Protein AF-A0AAV6A3T5-F1 (afdb_monomer)

Radius of gyration: 18.84 Å; Cα contacts (8 Å, |Δi|>4): 570; chains: 1; bounding box: 48×44×55 Å

Solvent-accessible surface area (backbone atoms only — not comparable to full-atom values): 15927 Å² total; per-residue (Å²): 99,68,100,69,77,61,63,89,52,47,32,37,32,37,44,33,31,45,31,45,9,65,57,90,55,91,93,57,82,40,77,35,42,59,52,48,72,61,90,57,102,78,64,91,54,86,48,77,29,42,55,55,71,62,31,22,45,65,45,11,51,50,47,49,56,71,72,46,56,96,87,51,62,45,60,39,73,45,77,53,68,28,35,50,76,23,50,57,78,88,71,55,69,45,60,47,52,51,50,49,26,74,71,36,80,88,42,59,58,72,67,40,32,38,34,30,40,34,16,22,26,38,9,12,46,67,41,47,23,58,39,49,71,73,49,50,40,34,61,56,54,79,73,59,29,75,77,32,67,50,47,48,37,24,81,23,33,15,47,29,40,36,35,40,41,36,41,35,51,67,58,42,44,56,50,49,46,52,51,52,54,52,48,45,51,50,40,70,75,41,56,93,47,35,70,60,53,60,71,59,44,52,27,38,40,37,38,30,18,62,88,21,97,45,29,70,59,54,41,53,50,38,47,53,51,51,59,50,49,68,73,39,61,61,90,46,44,52,89,82,56,98,61,91,39,55,59,38,35,48,43,41,29,62,44,83,49,92,89,39,33,68,89,34,44,49,12,36,98,88,43,49,51,41,31,50,53,34,50,50,60,48,30,69,78,38,41,62,76,54,56,94,49,55,53,84,112

Structure (mmCIF, N/CA/C/O backbone):
data_AF-A0AAV6A3T5-F1
#
_entry.id   AF-A0AAV6A3T5-F1
#
loop_
_atom_site.group_PDB
_atom_site.id
_atom_site.type_symbol
_atom_site.label_atom_id
_atom_site.label_alt_id
_atom_site.label_comp_id
_atom_site.label_asym_id
_atom_site.label_entity_id
_atom_site.label_seq_id
_atom_site.pdbx_PDB_ins_code
_atom_site.Cartn_x
_atom_site.Cartn_y
_atom_site.Cartn_z
_atom_site.occupancy
_atom_site.B_iso_or_equiv
_atom_site.auth_seq_id
_atom_site.auth_comp_id
_atom_site.auth_asym_id
_atom_site.auth_atom_id
_atom_site.pdbx_PDB_model_num
ATOM 1 N N . MET A 1 1 ? 8.086 -15.957 -2.766 1.00 76.50 1 MET A N 1
ATOM 2 C CA . MET A 1 1 ? 7.118 -16.671 -1.893 1.00 76.50 1 MET A CA 1
ATOM 3 C C . MET A 1 1 ? 7.907 -17.668 -1.048 1.00 76.50 1 MET A C 1
ATOM 5 O O . MET A 1 1 ? 9.013 -17.973 -1.475 1.00 76.50 1 MET A O 1
ATOM 9 N N . PRO A 1 2 ? 7.426 -18.154 0.111 1.00 71.94 2 PRO A N 1
ATOM 10 C CA . PRO A 1 2 ? 8.135 -19.219 0.826 1.00 71.94 2 PRO A CA 1
ATOM 11 C C . PRO A 1 2 ? 8.205 -20.496 -0.026 1.00 71.94 2 PRO A C 1
ATOM 13 O O . PRO A 1 2 ? 7.291 -20.755 -0.809 1.00 71.94 2 PRO A O 1
ATOM 16 N N . ASP A 1 3 ? 9.244 -21.312 0.175 1.00 74.88 3 ASP A N 1
ATOM 17 C CA . ASP A 1 3 ? 9.455 -22.573 -0.563 1.00 74.88 3 ASP A CA 1
ATOM 18 C C . ASP A 1 3 ? 8.276 -23.546 -0.432 1.00 74.88 3 ASP A C 1
ATOM 20 O O . ASP A 1 3 ? 7.984 -24.329 -1.335 1.00 74.88 3 ASP A O 1
ATOM 24 N N . LYS A 1 4 ? 7.573 -23.482 0.704 1.00 80.25 4 LYS A N 1
ATOM 25 C CA . LYS A 1 4 ? 6.353 -24.238 0.967 1.00 80.25 4 LYS A CA 1
ATOM 26 C C . LYS A 1 4 ? 5.330 -23.351 1.663 1.00 80.25 4 LYS A C 1
ATOM 28 O O . LYS A 1 4 ? 5.633 -22.745 2.690 1.00 80.25 4 LYS A O 1
ATOM 33 N N . LEU A 1 5 ? 4.112 -23.317 1.122 1.00 85.38 5 LEU A N 1
ATOM 34 C CA . LEU A 1 5 ? 2.970 -22.697 1.784 1.00 85.38 5 LEU A CA 1
ATOM 35 C C . LEU A 1 5 ? 2.328 -23.667 2.776 1.00 85.38 5 LEU A C 1
ATOM 37 O O . LEU A 1 5 ? 2.068 -24.830 2.467 1.00 85.38 5 LEU A O 1
ATOM 41 N N . ASP A 1 6 ? 2.035 -23.149 3.958 1.00 87.44 6 ASP A N 1
ATOM 42 C CA . ASP A 1 6 ? 1.118 -23.751 4.915 1.00 87.44 6 ASP A CA 1
ATOM 43 C C . ASP A 1 6 ? -0.323 -23.358 4.550 1.00 87.44 6 ASP A C 1
ATOM 45 O O . ASP A 1 6 ? -0.653 -22.170 4.521 1.00 87.44 6 ASP A O 1
ATOM 49 N N . ALA A 1 7 ? -1.168 -24.342 4.237 1.00 83.31 7 ALA A N 1
ATOM 50 C CA . ALA A 1 7 ? -2.542 -24.113 3.789 1.00 83.31 7 ALA A CA 1
ATOM 51 C C . ALA A 1 7 ? -3.474 -23.599 4.903 1.00 83.31 7 ALA A C 1
ATOM 53 O O . ALA A 1 7 ? -4.529 -23.036 4.600 1.00 83.31 7 ALA A O 1
ATOM 54 N N . ASP A 1 8 ? -3.086 -23.763 6.171 1.00 84.44 8 ASP A N 1
ATOM 55 C CA . ASP A 1 8 ? -3.880 -23.339 7.327 1.00 84.44 8 ASP A CA 1
ATOM 56 C C . ASP A 1 8 ? -3.529 -21.914 7.784 1.00 84.44 8 ASP A C 1
ATOM 58 O O . ASP A 1 8 ? -4.207 -21.326 8.633 1.00 84.44 8 ASP A O 1
ATOM 62 N N . ARG A 1 9 ? -2.493 -21.310 7.186 1.00 87.00 9 ARG A N 1
ATOM 63 C CA . ARG A 1 9 ? -2.082 -19.931 7.456 1.00 87.00 9 ARG A CA 1
ATOM 64 C C . ARG A 1 9 ? -2.640 -18.968 6.406 1.00 87.00 9 ARG A C 1
ATOM 66 O O . ARG A 1 9 ? -2.576 -19.256 5.211 1.00 87.00 9 ARG A O 1
ATOM 73 N N . PRO A 1 10 ? -3.120 -17.775 6.813 1.00 88.50 10 PRO A N 1
ATOM 74 C CA . PRO A 1 10 ? -3.542 -16.759 5.857 1.00 88.50 10 PRO A CA 1
ATOM 75 C C . PRO A 1 10 ? -2.367 -16.305 4.982 1.00 88.50 10 PRO A C 1
ATOM 77 O O . PRO A 1 10 ? -1.208 -16.319 5.412 1.00 88.50 10 PRO A O 1
ATOM 80 N N . VAL A 1 11 ? -2.673 -15.853 3.768 1.00 91.75 11 VAL A N 1
ATOM 81 C CA . VAL A 1 11 ? -1.686 -15.280 2.843 1.00 91.75 11 VAL A CA 1
ATOM 82 C C . VAL A 1 11 ? -1.904 -13.776 2.705 1.00 91.75 11 VAL A C 1
ATOM 84 O O . VAL A 1 11 ? -3.026 -13.308 2.586 1.00 91.75 11 VAL A O 1
ATOM 87 N N . GLN A 1 12 ? -0.831 -13.002 2.703 1.00 92.81 12 GLN A N 1
ATOM 88 C CA . GLN A 1 12 ? -0.826 -11.622 2.247 1.00 92.81 12 GLN A CA 1
ATOM 89 C C . GLN A 1 12 ? -0.261 -11.598 0.827 1.00 92.81 12 GLN A C 1
ATOM 91 O O . GLN A 1 12 ? 0.897 -11.960 0.599 1.00 92.81 12 GLN A O 1
ATOM 96 N N . VAL A 1 13 ? -1.096 -11.193 -0.124 1.00 94.12 13 VAL A N 1
ATOM 97 C CA . VAL A 1 13 ? -0.744 -11.090 -1.538 1.00 94.12 13 VAL A CA 1
ATOM 98 C C . VAL A 1 13 ? -0.300 -9.669 -1.831 1.00 94.12 13 VAL A C 1
ATOM 100 O O . VAL A 1 13 ? -1.089 -8.745 -1.679 1.00 94.12 13 VAL A O 1
ATOM 103 N N . VAL A 1 14 ? 0.932 -9.481 -2.288 1.00 94.56 14 VAL A N 1
ATOM 104 C CA . VAL A 1 14 ? 1.374 -8.204 -2.853 1.00 94.56 14 VAL A CA 1
ATOM 105 C C . VAL A 1 14 ? 1.072 -8.227 -4.341 1.00 94.56 14 VAL A C 1
ATOM 107 O O . VAL A 1 14 ? 1.717 -8.968 -5.077 1.00 94.56 14 VAL A O 1
ATOM 110 N N . LEU A 1 15 ? 0.083 -7.454 -4.780 1.00 94.81 15 LEU A N 1
ATOM 111 C CA . LEU A 1 15 ? -0.227 -7.273 -6.194 1.00 94.81 15 LEU A CA 1
ATOM 112 C C . LEU A 1 15 ? 0.464 -5.991 -6.663 1.00 94.81 15 LEU A C 1
ATOM 114 O O . LEU A 1 15 ? 0.046 -4.893 -6.286 1.00 94.81 15 LEU A O 1
ATOM 118 N N . HIS A 1 16 ? 1.553 -6.144 -7.416 1.00 94.44 16 HIS A N 1
ATOM 119 C CA . HIS A 1 16 ? 2.429 -5.038 -7.793 1.00 94.44 16 HIS A CA 1
ATOM 120 C C . HIS A 1 16 ? 2.289 -4.647 -9.267 1.00 94.44 16 HIS A C 1
ATOM 122 O O . HIS A 1 16 ? 2.278 -5.508 -10.151 1.00 94.44 16 HIS A O 1
ATOM 128 N N . PHE A 1 17 ? 2.242 -3.336 -9.509 1.00 93.06 17 PHE A N 1
ATOM 129 C CA . PHE A 1 17 ? 2.216 -2.707 -10.824 1.00 93.06 17 PHE A CA 1
ATOM 130 C C . PHE A 1 17 ? 3.450 -1.824 -11.013 1.00 93.06 17 PHE A C 1
ATOM 132 O O . PHE A 1 17 ? 3.568 -0.749 -10.420 1.00 93.06 17 PHE A O 1
ATOM 139 N N . HIS A 1 18 ? 4.359 -2.283 -11.864 1.00 87.50 18 HIS A N 1
ATOM 140 C CA . HIS A 1 18 ? 5.634 -1.623 -12.118 1.00 87.50 18 HIS A CA 1
ATOM 141 C C . HIS A 1 18 ? 5.501 -0.271 -12.852 1.00 87.50 18 HIS A C 1
ATOM 143 O O . HIS A 1 18 ? 4.482 0.056 -13.481 1.00 87.50 18 HIS A O 1
ATOM 149 N N . GLY A 1 19 ? 6.597 0.488 -12.846 1.00 84.62 19 GLY A N 1
ATOM 150 C CA . GLY A 1 19 ? 6.751 1.716 -13.619 1.00 84.62 19 GLY A CA 1
ATOM 151 C C . GLY A 1 19 ? 6.833 1.513 -15.131 1.00 84.62 19 GLY A C 1
ATOM 152 O O . GLY A 1 19 ? 6.597 0.425 -15.653 1.00 84.62 19 GLY A O 1
ATOM 153 N N . TRP A 1 20 ? 7.146 2.574 -15.870 1.00 79.56 20 TRP A N 1
ATOM 154 C CA . TRP A 1 20 ? 7.277 2.468 -17.323 1.00 79.56 20 TRP A CA 1
ATOM 155 C C . TRP A 1 20 ? 8.404 1.502 -17.718 1.00 79.56 20 TRP A C 1
ATOM 157 O O . TRP A 1 20 ? 9.436 1.412 -17.059 1.00 79.56 20 TRP A O 1
ATOM 167 N N . GLY A 1 21 ? 8.204 0.797 -18.831 1.00 64.81 21 GLY A N 1
ATOM 168 C CA . GLY A 1 21 ? 9.138 -0.186 -19.376 1.00 64.81 21 GLY A CA 1
ATOM 169 C C . GLY A 1 21 ? 10.466 0.405 -19.836 1.00 64.81 21 GLY A C 1
ATOM 170 O O . GLY A 1 21 ? 11.439 -0.312 -19.941 1.00 64.81 21 GLY A O 1
ATOM 171 N N . PHE A 1 22 ? 10.571 1.706 -20.081 1.00 65.38 22 PHE A N 1
ATOM 172 C CA . PHE A 1 22 ? 11.830 2.321 -20.498 1.00 65.38 22 PHE A CA 1
ATOM 173 C C . PHE A 1 22 ? 12.492 3.019 -19.310 1.00 65.38 22 PHE A C 1
ATOM 175 O O . PHE A 1 22 ? 12.199 4.178 -19.015 1.00 65.38 22 PHE A O 1
ATOM 182 N N . ARG A 1 23 ? 13.418 2.317 -18.645 1.00 63.03 23 ARG A N 1
ATOM 183 C CA . ARG A 1 23 ? 14.316 2.944 -17.667 1.00 63.03 23 ARG A CA 1
ATOM 184 C C . ARG A 1 23 ? 15.109 4.064 -18.345 1.00 63.03 23 ARG A C 1
ATOM 186 O O . ARG A 1 23 ? 15.588 3.905 -19.466 1.00 63.03 23 ARG A O 1
ATOM 193 N N . GLN A 1 24 ? 15.273 5.193 -17.655 1.00 55.72 24 GLN A N 1
ATOM 194 C CA . GLN A 1 24 ? 16.098 6.313 -18.140 1.00 55.72 24 GLN A CA 1
ATOM 195 C C . GLN A 1 24 ? 17.609 6.089 -17.934 1.00 55.72 24 GLN A C 1
ATOM 197 O O . GLN A 1 24 ? 18.416 6.979 -18.202 1.00 55.72 24 GLN A O 1
ATOM 202 N N . GLU A 1 25 ? 18.017 4.903 -17.481 1.00 59.69 25 GLU A N 1
ATOM 203 C CA . GLU A 1 25 ? 19.424 4.541 -17.339 1.00 59.69 25 GLU A CA 1
ATOM 204 C C . GLU A 1 25 ? 20.097 4.373 -18.710 1.00 59.69 25 GLU A C 1
ATOM 206 O O . GLU A 1 25 ? 19.600 3.707 -19.624 1.00 59.69 25 GLU A O 1
ATOM 211 N N . LYS A 1 26 ? 21.266 5.000 -18.870 1.00 52.00 26 LYS A N 1
ATOM 212 C CA . LYS A 1 26 ? 22.003 5.017 -20.136 1.00 52.00 26 LYS A CA 1
ATOM 213 C C . LYS A 1 26 ? 22.367 3.593 -20.572 1.00 52.00 26 LYS A C 1
ATOM 215 O O . LYS A 1 26 ? 23.153 2.923 -19.913 1.00 52.00 26 LYS A O 1
ATOM 220 N N . GLY A 1 27 ? 21.877 3.182 -21.743 1.00 54.16 27 GLY A N 1
ATOM 221 C CA . GLY A 1 27 ? 22.218 1.894 -22.364 1.00 54.16 27 GLY A CA 1
ATOM 222 C C . GLY A 1 27 ? 21.248 0.752 -22.057 1.00 54.16 27 GLY A C 1
ATOM 223 O O . GLY A 1 27 ? 21.453 -0.353 -22.554 1.00 54.16 27 GLY A O 1
ATOM 224 N N . VAL A 1 28 ? 20.176 1.022 -21.312 1.00 57.50 28 VAL A N 1
ATOM 225 C CA . VAL A 1 28 ? 19.130 0.050 -20.996 1.00 57.50 28 VAL A CA 1
ATOM 226 C C . VAL A 1 28 ? 17.943 0.219 -21.957 1.00 57.50 28 VAL A C 1
ATOM 228 O O . VAL A 1 28 ? 17.480 1.332 -22.201 1.00 57.50 28 VAL A O 1
ATOM 231 N N . LYS A 1 29 ? 17.452 -0.881 -22.541 1.00 54.03 29 LYS A N 1
ATOM 232 C CA . LYS A 1 29 ? 16.229 -0.923 -23.366 1.00 54.03 29 LYS A CA 1
ATOM 233 C C . LYS A 1 29 ? 15.363 -2.091 -22.899 1.00 54.03 29 LYS A C 1
ATOM 235 O O . LYS A 1 29 ? 15.585 -3.209 -23.362 1.00 54.03 29 LYS A O 1
ATOM 240 N N . ASP A 1 30 ? 14.368 -1.838 -22.048 1.00 56.84 30 ASP A N 1
ATOM 241 C CA . ASP A 1 30 ? 13.477 -2.899 -21.565 1.00 56.84 30 ASP A CA 1
ATOM 242 C C . ASP A 1 30 ? 12.108 -2.829 -22.277 1.00 56.84 30 ASP A C 1
ATOM 244 O O . ASP A 1 30 ? 11.368 -1.854 -22.165 1.00 56.84 30 ASP A O 1
ATOM 248 N N . PRO A 1 31 ? 11.733 -3.831 -23.087 1.00 48.97 31 PRO A N 1
ATOM 249 C CA . PRO A 1 31 ? 10.413 -3.847 -23.721 1.00 48.97 31 PRO A CA 1
ATOM 250 C C . PRO A 1 31 ? 9.284 -4.272 -22.759 1.00 48.97 31 PRO A C 1
ATOM 252 O O . PRO A 1 31 ? 8.111 -4.029 -23.056 1.00 48.97 31 PRO A O 1
ATOM 255 N N . TYR A 1 32 ? 9.632 -4.884 -21.621 1.00 52.34 32 TYR A N 1
ATOM 256 C CA . TYR A 1 32 ? 8.732 -5.361 -20.565 1.00 52.34 32 TYR A CA 1
ATOM 257 C C . TYR A 1 32 ? 9.334 -4.989 -19.210 1.00 52.34 32 TYR A C 1
ATOM 259 O O . TYR A 1 32 ? 10.524 -5.221 -19.006 1.00 52.34 32 TYR A O 1
ATOM 267 N N . ALA A 1 33 ? 8.545 -4.431 -18.290 1.00 53.38 33 ALA A N 1
ATOM 268 C CA . ALA A 1 33 ? 9.102 -3.907 -17.040 1.00 53.38 33 ALA A CA 1
ATOM 269 C C . ALA A 1 33 ? 9.185 -4.919 -15.883 1.00 53.38 33 ALA A C 1
ATOM 271 O O . ALA A 1 33 ? 9.659 -4.547 -14.819 1.00 53.38 33 ALA A O 1
ATOM 272 N N . GLY A 1 34 ? 8.835 -6.196 -16.088 1.00 51.94 34 GLY A N 1
ATOM 273 C CA . GLY A 1 34 ? 9.047 -7.243 -15.080 1.00 51.94 34 GLY A CA 1
ATOM 274 C C . GLY A 1 34 ? 9.602 -8.578 -15.601 1.00 51.94 34 GLY A C 1
ATOM 275 O O . GLY A 1 34 ? 9.664 -9.534 -14.833 1.00 51.94 34 GLY A O 1
ATOM 276 N N . TYR A 1 35 ? 10.032 -8.673 -16.871 1.00 51.03 35 TYR A N 1
ATOM 277 C CA . TYR A 1 35 ? 10.815 -9.814 -17.371 1.00 51.03 35 TYR A CA 1
ATOM 278 C C . TYR A 1 35 ? 11.617 -9.474 -18.641 1.00 51.03 35 TYR A C 1
ATOM 280 O O . TYR A 1 35 ? 11.049 -9.139 -19.681 1.00 51.03 35 TYR A O 1
ATOM 288 N N . LEU A 1 36 ? 12.943 -9.638 -18.597 1.00 42.88 36 LEU A N 1
ATOM 289 C CA . LEU A 1 36 ? 13.803 -9.632 -19.784 1.00 42.88 36 LEU A CA 1
ATOM 290 C C . LEU A 1 36 ? 13.824 -11.037 -20.413 1.00 42.88 36 LEU A C 1
ATOM 292 O O . LEU A 1 36 ? 14.634 -11.883 -20.039 1.00 42.88 36 LEU A O 1
ATOM 296 N N . VAL A 1 37 ? 12.996 -11.286 -21.436 1.00 38.81 37 VAL A N 1
ATOM 297 C CA . VAL A 1 37 ? 13.436 -12.210 -22.497 1.00 38.81 37 VAL A CA 1
ATOM 298 C C . VAL A 1 37 ? 14.252 -11.369 -23.461 1.00 38.81 37 VAL A C 1
ATOM 300 O O . VAL A 1 37 ? 13.722 -10.454 -24.089 1.00 38.81 37 VAL A O 1
ATOM 303 N N . ALA A 1 38 ? 15.543 -11.668 -23.560 1.00 37.34 38 ALA A N 1
ATOM 304 C CA . ALA A 1 38 ? 16.429 -11.141 -24.583 1.00 37.34 38 ALA A CA 1
ATOM 305 C C . ALA A 1 38 ? 15.715 -10.988 -25.945 1.00 37.34 38 ALA A C 1
ATOM 307 O O . ALA A 1 38 ? 15.288 -11.970 -26.554 1.00 37.34 38 ALA A O 1
ATOM 308 N N . SER A 1 39 ? 15.604 -9.759 -26.455 1.00 35.88 39 SER A N 1
ATOM 309 C CA . SER A 1 39 ? 15.150 -9.533 -27.825 1.00 35.88 39 SER A CA 1
ATOM 310 C C . SER A 1 39 ? 16.335 -9.688 -28.783 1.00 35.88 39 SER A C 1
ATOM 312 O O . SER A 1 39 ? 17.129 -8.762 -28.948 1.00 35.88 39 SER A O 1
ATOM 314 N N . GLY A 1 40 ? 16.459 -10.853 -29.420 1.00 38.81 40 GLY A N 1
ATOM 315 C CA . GLY A 1 40 ? 17.382 -11.068 -30.539 1.00 38.81 40 GLY A CA 1
ATOM 316 C C . GLY A 1 40 ? 17.904 -12.500 -30.632 1.00 38.81 40 GLY A C 1
ATOM 317 O O . GLY A 1 40 ? 18.231 -13.112 -29.621 1.00 38.81 40 GLY A O 1
ATOM 318 N N . ARG A 1 41 ? 18.036 -13.023 -31.862 1.00 36.50 41 ARG A N 1
ATOM 319 C CA . ARG A 1 41 ? 18.508 -14.393 -32.179 1.00 36.50 41 ARG A CA 1
ATOM 320 C C . ARG A 1 41 ? 19.949 -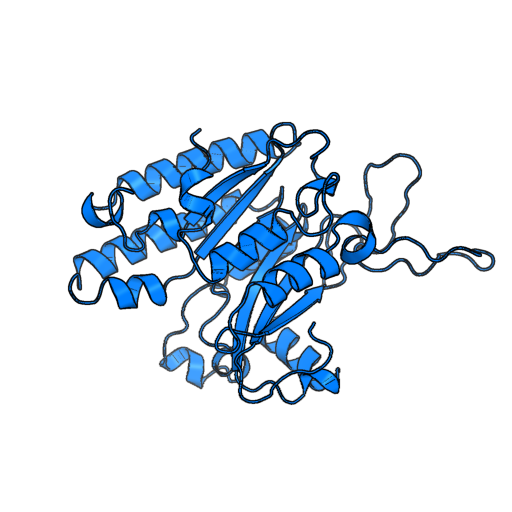14.709 -31.719 1.00 36.50 41 ARG A C 1
ATOM 322 O O . ARG A 1 41 ? 20.433 -15.800 -31.990 1.00 36.50 41 ARG A O 1
ATOM 329 N N . THR A 1 42 ? 20.637 -13.782 -31.052 1.00 38.53 42 THR A N 1
ATOM 330 C CA . THR A 1 42 ? 22.067 -13.872 -30.702 1.00 38.53 42 THR A CA 1
ATOM 331 C C . THR A 1 42 ? 22.415 -13.387 -29.287 1.00 38.53 42 THR A C 1
ATOM 333 O O . THR A 1 42 ? 23.591 -13.247 -28.963 1.00 38.53 42 THR A O 1
ATOM 336 N N . ALA A 1 43 ? 21.441 -13.124 -28.414 1.00 42.88 43 ALA A N 1
ATOM 337 C CA . ALA A 1 43 ? 21.729 -12.600 -27.078 1.00 42.88 43 ALA A CA 1
ATOM 338 C C . ALA A 1 43 ? 22.118 -13.721 -26.091 1.00 42.88 43 ALA A C 1
ATOM 340 O O . ALA A 1 43 ? 21.284 -14.487 -25.620 1.00 42.88 43 ALA A O 1
ATOM 341 N N . SER A 1 44 ? 23.408 -13.790 -25.766 1.00 34.00 44 SER A N 1
ATOM 342 C CA . SER A 1 44 ? 24.037 -14.750 -24.847 1.00 34.00 44 SER A CA 1
ATOM 343 C C . SER A 1 44 ? 24.006 -14.337 -23.365 1.00 34.00 44 SER A C 1
ATOM 345 O O . SER A 1 44 ? 24.675 -14.960 -22.542 1.00 34.00 44 SER A O 1
ATOM 347 N N . LYS A 1 45 ? 23.235 -13.307 -22.989 1.00 44.19 45 LYS A N 1
ATOM 348 C CA . LYS A 1 45 ? 23.060 -12.879 -21.592 1.00 44.19 45 LYS A CA 1
ATOM 349 C C . LYS A 1 45 ? 21.575 -12.854 -21.229 1.00 44.19 45 LYS A C 1
ATOM 351 O O . LYS A 1 45 ? 20.781 -12.245 -21.944 1.00 44.19 45 LYS A O 1
ATOM 356 N N . LYS A 1 46 ? 21.214 -13.517 -20.122 1.00 47.66 46 LYS A N 1
ATOM 357 C CA . LYS A 1 46 ? 19.933 -13.291 -19.433 1.00 47.66 46 LYS A CA 1
ATOM 358 C C . LYS A 1 46 ? 19.906 -11.809 -19.050 1.00 47.66 46 LYS A C 1
ATOM 360 O O . LYS A 1 46 ? 20.902 -11.330 -18.520 1.00 47.66 46 LYS A O 1
ATOM 365 N N . GLY A 1 47 ? 18.858 -11.080 -19.413 1.00 50.84 47 GLY A N 1
ATOM 366 C CA . GLY A 1 47 ? 18.727 -9.696 -18.962 1.00 50.84 47 GLY A CA 1
ATOM 367 C C . GLY A 1 47 ? 18.264 -9.640 -17.505 1.00 50.84 47 GLY A C 1
ATOM 368 O O . GLY A 1 47 ? 17.652 -10.596 -17.032 1.00 50.84 47 GLY A O 1
ATOM 369 N N . ASP A 1 48 ? 18.546 -8.527 -16.832 1.00 55.44 48 ASP A N 1
ATOM 370 C CA . ASP A 1 48 ? 18.199 -8.287 -15.426 1.00 55.44 48 ASP A CA 1
ATOM 371 C C . ASP A 1 48 ? 16.692 -7.999 -15.227 1.00 55.44 48 ASP A C 1
ATOM 373 O O . ASP A 1 48 ? 16.126 -7.041 -15.756 1.00 55.44 48 ASP A O 1
ATOM 377 N N . VAL A 1 49 ? 16.005 -8.809 -14.433 1.00 65.69 49 VAL A N 1
ATOM 378 C CA . VAL A 1 49 ? 14.598 -8.612 -14.075 1.00 65.69 49 VAL A CA 1
ATOM 379 C C . VAL A 1 49 ? 14.495 -7.496 -13.034 1.00 65.69 49 VAL A C 1
ATOM 381 O O . VAL A 1 49 ? 14.892 -7.702 -11.896 1.00 65.69 49 VAL A O 1
ATOM 384 N N . ARG A 1 50 ? 13.918 -6.340 -13.392 1.00 70.81 50 ARG A N 1
ATOM 385 C CA . ARG A 1 50 ? 13.732 -5.157 -12.519 1.00 70.81 50 ARG A CA 1
ATOM 386 C C . ARG A 1 50 ? 13.400 -5.512 -11.060 1.00 70.81 50 ARG A C 1
ATOM 388 O O . ARG A 1 50 ? 14.181 -5.228 -10.157 1.00 70.81 50 ARG A O 1
ATOM 395 N N . ASP A 1 51 ? 12.282 -6.187 -10.832 1.00 70.06 51 ASP A N 1
ATOM 396 C CA . ASP A 1 51 ? 11.783 -6.455 -9.477 1.00 70.06 51 ASP A CA 1
ATOM 397 C C . ASP A 1 51 ? 12.707 -7.408 -8.676 1.00 70.06 51 ASP A C 1
ATOM 399 O O . ASP A 1 51 ? 12.730 -7.399 -7.446 1.00 70.06 51 ASP A O 1
ATOM 403 N N . VAL A 1 52 ? 13.511 -8.231 -9.357 1.00 69.50 52 VAL A N 1
ATOM 404 C CA . VAL A 1 52 ? 14.410 -9.216 -8.729 1.00 69.50 52 VAL A CA 1
ATOM 405 C C . VAL A 1 52 ? 15.819 -8.648 -8.565 1.00 69.50 52 VAL A C 1
ATOM 407 O O . VAL A 1 52 ? 16.356 -8.608 -7.459 1.00 69.50 52 VAL A O 1
ATOM 410 N N . ASP A 1 53 ? 16.409 -8.178 -9.657 1.00 72.06 53 ASP A N 1
ATOM 411 C CA . ASP A 1 53 ? 17.817 -7.806 -9.740 1.00 72.06 53 ASP A CA 1
ATOM 412 C C . ASP A 1 53 ? 18.072 -6.356 -9.308 1.00 72.06 53 ASP A C 1
ATOM 414 O O . ASP A 1 53 ? 19.132 -6.072 -8.758 1.00 72.06 53 ASP A O 1
ATOM 418 N N . LEU A 1 54 ? 17.111 -5.444 -9.511 1.00 75.19 54 LEU A N 1
ATOM 419 C CA . LEU A 1 54 ? 17.245 -4.029 -9.134 1.00 75.19 54 LEU A CA 1
ATOM 420 C C . LEU A 1 54 ? 16.586 -3.729 -7.787 1.00 75.19 54 LEU A C 1
ATOM 422 O O . LEU A 1 54 ? 17.140 -3.031 -6.940 1.00 75.19 54 LEU A O 1
ATOM 426 N N . GLU A 1 55 ? 15.366 -4.223 -7.610 1.00 81.88 55 GLU A N 1
ATOM 427 C CA . GLU A 1 55 ? 14.543 -3.890 -6.451 1.00 81.88 55 GLU A CA 1
ATOM 428 C C . GLU A 1 55 ? 14.664 -4.933 -5.330 1.00 81.88 55 GLU A C 1
ATOM 430 O O . GLU A 1 55 ? 14.200 -4.689 -4.217 1.00 81.88 55 GLU A O 1
ATOM 435 N N . HIS A 1 56 ? 15.330 -6.066 -5.585 1.00 85.50 56 HIS A N 1
ATOM 436 C CA . HIS A 1 56 ? 15.638 -7.099 -4.590 1.00 85.50 56 HIS A CA 1
ATOM 437 C C . HIS A 1 56 ? 14.407 -7.587 -3.805 1.00 85.50 56 HIS A C 1
ATOM 439 O O . HIS A 1 56 ? 14.474 -7.833 -2.595 1.00 85.50 56 HIS A O 1
ATOM 445 N N . TRP A 1 57 ? 13.254 -7.715 -4.477 1.00 87.50 57 TRP A N 1
ATOM 446 C CA . TRP A 1 57 ? 11.989 -8.077 -3.827 1.00 87.50 57 TRP A CA 1
ATOM 447 C C . TRP A 1 57 ? 12.092 -9.387 -3.053 1.00 87.50 57 TRP A C 1
ATOM 449 O O . TRP A 1 57 ? 11.558 -9.493 -1.950 1.00 87.50 57 TRP A O 1
ATOM 459 N N . GLU A 1 58 ? 12.785 -10.386 -3.603 1.00 87.00 58 GLU A N 1
ATOM 460 C CA . GLU A 1 58 ? 12.951 -11.681 -2.948 1.00 87.00 58 GLU A CA 1
ATOM 461 C C . GLU A 1 58 ? 13.696 -11.549 -1.615 1.00 87.00 58 GLU A C 1
ATOM 463 O O . GLU A 1 58 ? 13.255 -12.105 -0.605 1.00 87.00 58 GLU A O 1
ATOM 468 N N . GLN A 1 59 ? 14.786 -10.782 -1.583 1.00 90.12 59 GLN A N 1
ATOM 469 C CA . GLN A 1 59 ? 15.610 -10.591 -0.393 1.00 90.12 59 GLN A CA 1
ATOM 470 C C . GLN A 1 59 ? 14.871 -9.764 0.664 1.00 90.12 59 GLN A C 1
ATOM 472 O O . GLN A 1 59 ? 14.881 -10.138 1.840 1.00 90.12 59 GLN A O 1
ATOM 477 N N . GLN A 1 60 ? 14.174 -8.701 0.251 1.00 92.81 60 GLN A N 1
ATOM 478 C CA . GLN A 1 60 ? 13.334 -7.897 1.141 1.00 92.81 60 GLN A CA 1
ATOM 479 C C . GLN A 1 60 ? 12.179 -8.720 1.731 1.00 92.81 60 GLN A C 1
ATOM 481 O O . GLN A 1 60 ? 11.983 -8.739 2.948 1.00 92.81 60 GLN A O 1
ATOM 486 N N . ILE A 1 61 ? 11.437 -9.458 0.896 1.00 91.00 61 ILE A N 1
ATOM 487 C CA . ILE A 1 61 ? 10.341 -10.325 1.354 1.00 91.00 61 ILE A CA 1
ATOM 488 C C . ILE A 1 61 ? 10.876 -11.405 2.291 1.00 91.00 61 ILE A C 1
ATOM 490 O O . ILE A 1 61 ? 10.271 -11.650 3.332 1.00 91.00 61 ILE A O 1
ATOM 494 N N . SER A 1 62 ? 12.010 -12.028 1.968 1.00 88.94 62 SER A N 1
ATOM 495 C CA . SER A 1 62 ? 12.612 -13.067 2.810 1.00 88.94 62 SER A CA 1
ATOM 496 C C . SER A 1 62 ? 13.014 -12.532 4.183 1.00 88.94 62 SER A C 1
ATOM 498 O O . SER A 1 62 ? 12.758 -13.191 5.190 1.00 88.94 62 SER A O 1
ATOM 500 N N . ALA A 1 63 ? 13.578 -11.322 4.250 1.00 90.50 63 ALA A N 1
ATOM 501 C CA . ALA A 1 63 ? 13.908 -10.674 5.518 1.00 90.50 63 ALA A CA 1
ATOM 502 C C . ALA A 1 63 ? 12.653 -10.404 6.364 1.00 90.50 63 ALA A C 1
ATOM 504 O O . ALA A 1 63 ? 12.630 -10.718 7.555 1.00 90.50 63 ALA A O 1
ATOM 505 N N . VAL A 1 64 ? 11.579 -9.912 5.738 1.00 92.06 64 VAL A N 1
ATOM 506 C CA . VAL A 1 64 ? 10.292 -9.710 6.417 1.00 92.06 64 VAL A CA 1
ATOM 507 C C . VAL A 1 64 ? 9.705 -11.040 6.891 1.00 92.06 64 VAL A C 1
ATOM 509 O O . VAL A 1 64 ? 9.237 -11.129 8.022 1.00 92.06 64 VAL A O 1
ATOM 512 N N . VAL A 1 65 ? 9.734 -12.089 6.065 1.00 89.12 65 VAL A N 1
ATOM 513 C CA . VAL A 1 65 ? 9.245 -13.424 6.443 1.00 89.12 65 VAL A CA 1
ATOM 514 C C . VAL A 1 65 ? 10.027 -13.978 7.633 1.00 89.12 65 VAL A C 1
ATOM 516 O O . VAL A 1 65 ? 9.405 -14.516 8.544 1.00 89.12 65 VAL A O 1
ATOM 519 N N . ALA A 1 66 ? 11.350 -13.810 7.667 1.00 87.94 66 ALA A N 1
ATOM 520 C CA . ALA A 1 66 ? 12.184 -14.259 8.781 1.00 87.94 66 ALA A CA 1
ATOM 521 C C . ALA A 1 66 ? 11.864 -13.531 10.100 1.00 87.94 66 ALA A C 1
ATOM 523 O O . ALA A 1 66 ? 11.967 -14.128 11.169 1.00 87.94 66 ALA A O 1
ATOM 524 N N . ALA A 1 67 ? 11.447 -12.263 10.030 1.00 88.38 67 ALA A N 1
ATOM 525 C CA . ALA A 1 67 ? 11.018 -11.488 11.193 1.00 88.38 67 ALA A CA 1
ATOM 526 C C . ALA A 1 67 ? 9.566 -11.782 11.627 1.00 88.38 67 ALA A C 1
ATOM 528 O O . ALA A 1 67 ? 9.173 -11.437 12.744 1.00 88.38 67 ALA A O 1
ATOM 529 N N . ARG A 1 68 ? 8.750 -12.408 10.765 1.00 89.06 68 ARG A N 1
ATOM 530 C CA . ARG A 1 68 ? 7.354 -12.741 11.072 1.00 89.06 68 ARG A CA 1
ATOM 531 C C . ARG A 1 68 ? 7.258 -13.957 11.986 1.00 89.06 68 ARG A C 1
ATOM 533 O O . ARG A 1 68 ? 7.926 -14.969 11.799 1.00 89.06 68 ARG A O 1
ATOM 540 N N . SER A 1 69 ? 6.324 -13.906 12.933 1.00 83.12 69 SER A N 1
ATOM 541 C CA . SER A 1 69 ? 5.970 -15.096 13.714 1.00 83.12 69 SER A CA 1
ATOM 542 C C . SER A 1 69 ? 5.254 -16.139 12.846 1.00 83.12 69 SER A C 1
ATOM 544 O O . SER A 1 69 ? 4.572 -15.804 11.874 1.00 83.12 69 SER A O 1
ATOM 546 N N . ALA A 1 70 ? 5.303 -17.409 13.256 1.00 80.81 70 ALA A N 1
ATOM 547 C CA . ALA A 1 70 ? 4.594 -18.499 12.577 1.00 80.81 70 ALA A CA 1
ATOM 548 C C . ALA A 1 70 ? 3.062 -18.304 12.508 1.00 80.81 70 ALA A C 1
ATOM 550 O O . ALA A 1 70 ? 2.400 -18.946 11.702 1.00 80.81 70 ALA A O 1
ATOM 551 N N . LYS A 1 71 ? 2.486 -17.403 13.319 1.00 80.44 71 LYS A N 1
ATOM 552 C CA . LYS A 1 71 ? 1.047 -17.082 13.313 1.00 80.44 71 LYS A CA 1
ATOM 553 C C . LYS A 1 71 ? 0.674 -15.962 12.334 1.00 80.44 71 LYS A C 1
ATOM 555 O O . LYS A 1 71 ? -0.508 -15.760 12.069 1.00 80.44 71 LYS A O 1
ATOM 560 N N . GLN A 1 72 ? 1.650 -15.217 11.814 1.00 87.19 72 GLN A N 1
ATOM 561 C CA . GLN A 1 72 ? 1.405 -14.122 10.874 1.00 87.19 72 GLN A CA 1
ATOM 562 C C . GLN A 1 72 ? 1.247 -14.629 9.431 1.00 87.19 72 GLN A C 1
ATOM 564 O O . GLN A 1 72 ? 1.734 -15.722 9.108 1.00 87.19 72 GLN A O 1
ATOM 569 N N . PRO A 1 73 ? 0.585 -13.846 8.552 1.00 89.50 73 PRO A N 1
ATOM 570 C CA . PRO A 1 73 ? 0.364 -14.240 7.169 1.00 89.50 73 PRO A CA 1
ATOM 571 C C . PRO A 1 73 ? 1.659 -14.503 6.396 1.00 89.50 73 PRO A C 1
ATOM 573 O O . PRO A 1 73 ? 2.648 -13.775 6.538 1.00 89.50 73 PRO A O 1
ATOM 576 N N . GLN A 1 74 ? 1.624 -15.519 5.537 1.00 91.94 74 GLN A N 1
ATOM 577 C CA . GLN A 1 74 ? 2.683 -15.805 4.563 1.00 91.94 74 GLN A CA 1
ATOM 578 C C . GLN A 1 74 ? 2.634 -14.779 3.426 1.00 91.94 74 GLN A C 1
ATOM 580 O O . GLN A 1 74 ? 1.558 -14.275 3.126 1.00 91.94 74 GLN A O 1
ATOM 585 N N . ILE A 1 75 ? 3.762 -14.466 2.783 1.00 92.56 75 ILE A N 1
ATOM 586 C CA . ILE A 1 75 ? 3.797 -13.476 1.692 1.00 92.56 75 ILE A CA 1
ATOM 587 C C . ILE A 1 75 ? 3.883 -14.174 0.332 1.00 92.56 75 ILE A C 1
ATOM 589 O O . ILE A 1 75 ? 4.787 -14.978 0.086 1.00 92.56 75 ILE A O 1
ATOM 593 N N . VAL A 1 76 ? 2.981 -13.798 -0.573 1.00 93.19 76 VAL A N 1
ATOM 594 C CA . VAL A 1 76 ? 3.050 -14.113 -2.006 1.00 93.19 76 VAL A CA 1
ATOM 595 C C . VAL A 1 76 ? 3.083 -12.795 -2.770 1.00 93.19 76 VAL A C 1
ATOM 597 O O . VAL A 1 76 ? 2.217 -11.955 -2.568 1.00 93.19 76 VAL A O 1
ATOM 600 N N . ALA A 1 77 ? 4.071 -12.599 -3.639 1.00 92.69 77 ALA A N 1
ATOM 601 C CA . ALA A 1 77 ? 4.119 -11.441 -4.527 1.00 92.69 77 ALA A CA 1
ATOM 602 C C . ALA A 1 77 ? 3.683 -11.857 -5.935 1.00 92.69 77 ALA A C 1
ATOM 604 O O . ALA A 1 77 ? 4.173 -12.852 -6.469 1.00 92.69 77 ALA A O 1
ATOM 605 N N . ILE A 1 78 ? 2.756 -11.097 -6.510 1.00 92.44 78 ILE A N 1
ATOM 606 C CA . ILE A 1 78 ? 2.287 -11.208 -7.886 1.00 92.44 78 ILE A CA 1
ATOM 607 C C . ILE A 1 78 ? 2.728 -9.933 -8.602 1.00 92.44 78 ILE A C 1
ATOM 609 O O . ILE A 1 78 ? 2.178 -8.854 -8.380 1.00 92.44 78 ILE A O 1
ATOM 613 N N . LEU A 1 79 ? 3.740 -10.080 -9.451 1.00 90.19 79 LEU A N 1
ATOM 614 C CA . LEU A 1 79 ? 4.356 -8.995 -10.208 1.00 90.19 79 LEU A CA 1
ATOM 615 C C . LEU A 1 79 ? 3.691 -8.923 -11.586 1.00 90.19 79 LEU A C 1
ATOM 617 O O . LEU A 1 79 ? 4.005 -9.711 -12.486 1.00 90.19 79 LEU A O 1
ATOM 621 N N . VAL A 1 80 ? 2.696 -8.044 -11.728 1.00 89.44 80 VAL A N 1
ATOM 622 C CA . VAL A 1 80 ? 1.887 -7.968 -12.950 1.00 89.44 80 VAL A CA 1
ATOM 623 C C . VAL A 1 80 ? 2.731 -7.396 -14.081 1.00 89.44 80 VAL A C 1
ATOM 625 O O . VAL A 1 80 ? 3.388 -6.372 -13.923 1.00 89.44 80 VAL A O 1
ATOM 628 N N . GLN A 1 81 ? 2.699 -8.055 -15.237 1.00 84.00 81 GLN A N 1
ATOM 629 C CA . GLN A 1 81 ? 3.483 -7.649 -16.399 1.00 84.00 81 GLN A CA 1
ATOM 630 C C . GLN A 1 81 ? 2.693 -6.678 -17.274 1.00 84.00 81 GLN A C 1
ATOM 632 O O . GLN A 1 81 ? 1.631 -7.016 -17.798 1.00 84.00 81 GLN A O 1
ATOM 637 N N . GLY A 1 82 ? 3.228 -5.474 -17.436 1.00 79.81 82 GLY A N 1
ATOM 638 C CA . GLY A 1 82 ? 2.731 -4.439 -18.332 1.00 79.81 82 GLY A CA 1
ATOM 639 C C . GLY A 1 82 ? 3.732 -4.114 -19.439 1.00 79.81 82 GLY A C 1
ATOM 640 O O . GLY A 1 82 ? 4.900 -4.512 -19.410 1.00 79.81 82 GLY A O 1
ATOM 641 N N . ARG A 1 83 ? 3.271 -3.369 -20.445 1.00 77.88 83 ARG A N 1
ATOM 642 C CA . ARG A 1 83 ? 4.087 -2.927 -21.588 1.00 77.88 83 ARG A CA 1
ATOM 643 C C . ARG A 1 83 ? 4.212 -1.409 -21.617 1.00 77.88 83 ARG A C 1
ATOM 645 O O . ARG A 1 83 ? 3.328 -0.706 -21.138 1.00 77.88 83 ARG A O 1
ATOM 652 N N . GLY A 1 84 ? 5.299 -0.901 -22.202 1.00 76.62 84 GLY A N 1
ATOM 653 C CA . GLY A 1 84 ? 5.449 0.528 -22.496 1.00 76.62 84 GLY A CA 1
ATOM 654 C C . GLY A 1 84 ? 5.197 1.414 -21.274 1.00 76.62 84 GLY A C 1
ATOM 655 O O . GLY A 1 84 ? 5.932 1.344 -20.295 1.00 76.62 84 GLY A O 1
ATOM 656 N N . LYS A 1 85 ? 4.149 2.239 -21.313 1.00 82.19 85 LYS A N 1
ATOM 657 C CA . LYS A 1 85 ? 3.790 3.175 -20.235 1.00 82.19 85 LYS A CA 1
ATOM 658 C C . LYS A 1 85 ? 2.909 2.534 -19.152 1.00 82.19 85 LYS A C 1
ATOM 660 O O . LYS A 1 85 ? 1.876 3.093 -18.802 1.00 82.19 85 LYS A O 1
ATOM 665 N N . SER A 1 86 ? 3.304 1.369 -18.635 1.00 84.56 86 SER A N 1
ATOM 666 C CA . SER A 1 86 ? 2.523 0.627 -17.627 1.00 84.56 86 SER A CA 1
ATOM 667 C C . SER A 1 86 ? 1.146 0.164 -18.147 1.00 84.56 86 SER A C 1
ATOM 669 O O . SER A 1 86 ? 0.118 0.250 -17.479 1.00 84.56 86 SER A O 1
ATOM 671 N N . GLU A 1 87 ? 1.106 -0.356 -19.374 1.00 85.75 87 GLU A N 1
ATOM 672 C CA . GLU A 1 87 ? -0.098 -0.922 -19.989 1.00 85.75 87 GLU A CA 1
ATOM 673 C C . GLU A 1 87 ? -0.287 -2.384 -19.550 1.00 85.75 87 GLU A C 1
ATOM 675 O O . GLU A 1 87 ? 0.307 -3.291 -20.133 1.00 85.75 87 GLU A O 1
ATOM 680 N N . PHE A 1 88 ? -1.111 -2.628 -18.524 1.00 88.06 88 PHE A N 1
ATOM 681 C CA . PHE A 1 88 ? -1.364 -3.988 -17.999 1.00 88.06 88 PHE A CA 1
ATOM 682 C C . PHE A 1 88 ? -2.640 -4.658 -18.541 1.00 88.06 88 PHE A C 1
ATOM 684 O O . PHE A 1 88 ? -2.978 -5.764 -18.130 1.00 88.06 88 PHE A O 1
ATOM 691 N N . GLY A 1 89 ? -3.402 -3.994 -19.416 1.00 86.94 89 GLY A N 1
ATOM 692 C CA . GLY A 1 89 ? -4.724 -4.480 -19.834 1.00 86.94 89 GLY A CA 1
ATOM 693 C C . GLY A 1 89 ? -5.746 -4.452 -18.692 1.00 86.94 89 GLY A C 1
ATOM 694 O O . GLY A 1 89 ? -5.634 -3.630 -17.784 1.00 86.94 89 GLY A O 1
ATOM 695 N N . ASN A 1 90 ? -6.765 -5.312 -18.729 1.00 87.88 90 ASN A N 1
ATOM 696 C CA . ASN A 1 90 ? -7.729 -5.429 -17.633 1.00 87.88 90 ASN A CA 1
ATOM 697 C C . ASN A 1 90 ? -7.183 -6.360 -16.541 1.00 87.88 90 ASN A C 1
ATOM 699 O O . ASN A 1 90 ? -6.861 -7.509 -16.826 1.00 87.88 90 ASN A O 1
ATOM 703 N N . VAL A 1 91 ? -7.109 -5.872 -15.302 1.00 90.12 91 VAL A N 1
ATOM 704 C CA . VAL A 1 91 ? -6.617 -6.637 -14.146 1.00 90.12 91 VAL A CA 1
ATOM 705 C C . VAL A 1 91 ? -7.655 -6.504 -13.034 1.00 90.12 91 VAL A C 1
ATOM 707 O O . VAL A 1 91 ? -7.523 -5.615 -12.197 1.00 90.12 91 VAL A O 1
ATOM 710 N N . PRO A 1 9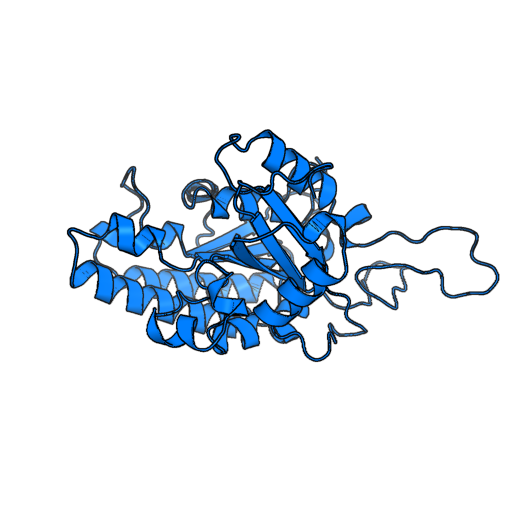2 ? -8.733 -7.310 -13.047 1.00 88.56 92 PRO A N 1
ATOM 711 C CA . PRO A 1 92 ? -9.713 -7.288 -11.967 1.00 88.56 92 PRO A CA 1
ATOM 712 C C . PRO A 1 92 ? -9.053 -7.851 -10.707 1.00 88.56 92 PRO A C 1
ATOM 714 O O . PRO A 1 92 ? -8.790 -9.048 -10.657 1.00 88.56 92 PRO A O 1
ATOM 717 N N . THR A 1 93 ? -8.766 -7.022 -9.702 1.00 89.38 93 THR A N 1
ATOM 718 C CA . THR A 1 93 ? -7.856 -7.371 -8.593 1.00 89.38 93 THR A CA 1
ATOM 719 C C . THR A 1 93 ? -8.111 -8.747 -7.977 1.00 89.38 93 THR A C 1
ATOM 721 O O . THR A 1 93 ? -7.224 -9.600 -7.993 1.00 89.38 93 THR A O 1
ATOM 724 N N . TYR A 1 94 ? -9.321 -9.021 -7.481 1.00 88.62 94 TYR A N 1
ATOM 725 C CA . TYR A 1 94 ? -9.605 -10.297 -6.809 1.00 88.62 94 TYR A CA 1
ATOM 726 C C . TYR A 1 94 ? -9.664 -11.479 -7.774 1.00 88.62 94 TYR A C 1
ATOM 728 O O . TYR A 1 94 ? -9.097 -12.533 -7.484 1.00 88.62 94 TYR A O 1
ATOM 736 N N . GLY A 1 95 ? -10.328 -11.299 -8.919 1.00 89.69 95 GLY A N 1
ATOM 737 C CA . 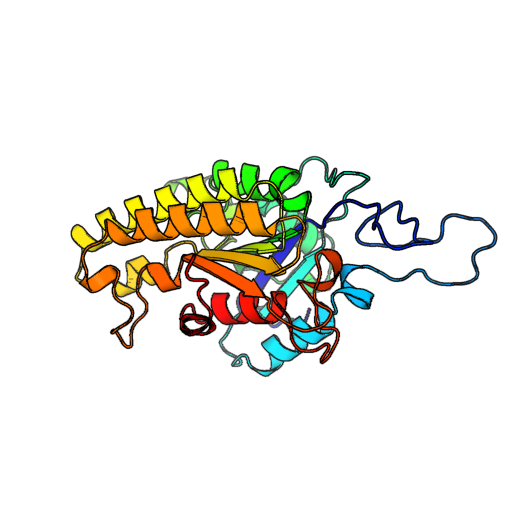GLY A 1 95 ? -10.452 -12.342 -9.938 1.00 89.69 95 GLY A CA 1
ATOM 738 C C . GLY A 1 95 ? -9.093 -12.740 -10.511 1.00 89.69 95 GLY A C 1
ATOM 739 O O . GLY A 1 95 ? -8.807 -13.924 -10.649 1.00 89.69 95 GLY A O 1
ATOM 740 N N . TYR A 1 96 ? -8.219 -11.761 -10.744 1.00 92.44 96 TYR A N 1
ATOM 741 C CA . TYR A 1 96 ? -6.858 -11.976 -11.221 1.00 92.44 96 TYR A CA 1
ATOM 742 C C . TYR A 1 96 ? -6.014 -12.751 -10.202 1.00 92.44 96 TYR A C 1
ATOM 744 O O . TYR A 1 96 ? -5.335 -13.708 -10.567 1.00 92.44 96 TYR A O 1
ATOM 752 N N . VAL A 1 97 ? -6.091 -12.403 -8.910 1.00 93.00 97 VAL A N 1
ATOM 753 C CA . VAL A 1 97 ? -5.390 -13.149 -7.849 1.00 93.00 97 VAL A CA 1
ATOM 754 C C . VAL A 1 97 ? -5.856 -14.609 -7.796 1.00 93.00 97 VAL A C 1
ATOM 756 O O . VAL A 1 97 ? -5.022 -15.514 -7.743 1.00 93.00 97 VAL A O 1
ATOM 759 N N . GLN A 1 98 ? -7.166 -14.862 -7.867 1.00 91.44 98 GLN A N 1
ATOM 760 C CA . GLN A 1 98 ? -7.691 -16.231 -7.898 1.00 91.44 98 GLN A CA 1
ATOM 761 C C . GLN A 1 98 ? -7.282 -16.996 -9.159 1.00 91.44 98 GLN A C 1
ATOM 763 O O . GLN A 1 98 ? -6.957 -18.180 -9.079 1.00 91.44 98 GLN A O 1
ATOM 768 N N . GLU A 1 99 ? -7.255 -16.331 -10.314 1.00 93.06 99 GLU A N 1
ATOM 769 C CA . GLU A 1 99 ? -6.778 -16.934 -11.556 1.00 93.06 99 GLU A CA 1
ATOM 770 C C . GLU A 1 99 ? -5.307 -17.361 -11.435 1.00 93.06 99 GLU A C 1
ATOM 772 O O . GLU A 1 99 ? -4.954 -18.476 -11.828 1.00 93.06 99 GLU A O 1
ATOM 777 N N . VAL A 1 100 ? -4.457 -16.526 -10.824 1.00 93.62 100 VAL A N 1
ATOM 778 C CA . VAL A 1 100 ? -3.058 -16.876 -10.534 1.00 93.62 100 VAL A CA 1
ATOM 779 C C . VAL A 1 100 ? -2.977 -18.086 -9.601 1.00 93.62 100 VAL A C 1
ATOM 781 O O . VAL A 1 100 ? -2.211 -19.011 -9.878 1.00 93.62 100 VAL A O 1
ATOM 784 N N . PHE A 1 101 ? -3.788 -18.139 -8.540 1.00 92.94 101 PHE A N 1
ATOM 785 C CA . PHE A 1 101 ? -3.825 -19.297 -7.637 1.00 92.94 101 PHE A CA 1
ATOM 786 C C . PHE A 1 101 ? -4.248 -20.590 -8.342 1.00 92.94 101 PHE A C 1
ATOM 788 O O . PHE A 1 101 ? -3.698 -21.650 -8.052 1.00 92.94 101 PHE A O 1
ATOM 795 N N . GLY A 1 102 ? -5.182 -20.507 -9.294 1.00 92.62 102 GLY A N 1
ATOM 796 C CA . GLY A 1 102 ? -5.615 -21.652 -10.096 1.00 92.62 102 GLY A CA 1
ATOM 797 C C . GLY A 1 102 ? -4.580 -22.114 -11.128 1.00 92.62 102 GLY A C 1
ATOM 798 O O . GLY A 1 102 ? -4.551 -23.292 -11.480 1.00 92.62 102 GLY A O 1
ATOM 799 N N . LYS A 1 103 ? -3.719 -21.209 -11.609 1.00 93.81 103 LYS A N 1
ATOM 800 C CA . LYS A 1 103 ? -2.704 -21.504 -12.635 1.00 93.81 103 LYS A CA 1
ATOM 801 C C . LYS A 1 103 ? -1.355 -21.939 -12.074 1.00 93.81 103 LYS A C 1
ATOM 803 O O . LYS A 1 103 ? -0.596 -22.591 -12.787 1.00 93.81 103 LYS A O 1
ATOM 808 N N . VAL A 1 104 ? -1.038 -21.583 -10.831 1.00 91.50 104 VAL A N 1
ATOM 809 C CA . VAL A 1 104 ? 0.232 -21.931 -10.186 1.00 91.50 104 VAL A CA 1
ATOM 810 C C . VAL A 1 104 ? -0.020 -23.041 -9.162 1.00 91.50 104 VAL A C 1
ATOM 812 O O . VAL A 1 104 ? -0.550 -22.751 -8.091 1.00 91.50 104 VAL A O 1
ATOM 815 N N . PRO A 1 105 ? 0.389 -24.301 -9.422 1.00 90.62 105 PRO A N 1
ATOM 816 C CA . PRO A 1 105 ? 0.076 -25.433 -8.542 1.00 90.62 105 PRO A CA 1
ATOM 817 C C . PRO A 1 105 ? 0.512 -25.245 -7.085 1.00 90.62 105 PRO A C 1
ATOM 819 O O . PRO A 1 105 ? -0.165 -25.695 -6.170 1.00 90.62 105 PRO A O 1
ATOM 822 N N . ALA A 1 106 ? 1.613 -24.529 -6.846 1.00 89.25 106 ALA A N 1
ATOM 823 C CA . ALA A 1 106 ? 2.083 -24.232 -5.494 1.00 89.25 106 ALA A CA 1
ATOM 824 C C . ALA A 1 106 ? 1.134 -23.315 -4.692 1.00 89.25 106 ALA A C 1
ATOM 826 O O . ALA A 1 106 ? 1.237 -23.263 -3.470 1.00 89.25 106 ALA A O 1
ATOM 827 N N . LEU A 1 107 ? 0.224 -22.595 -5.358 1.00 91.88 107 LEU A N 1
ATOM 828 C CA . LEU A 1 107 ? -0.699 -21.623 -4.762 1.00 91.88 107 LEU A CA 1
ATOM 829 C C . LEU A 1 107 ? -2.142 -22.145 -4.655 1.00 91.88 107 LEU A C 1
ATOM 831 O O . LEU A 1 107 ? -2.983 -21.485 -4.045 1.00 91.88 107 LEU A O 1
ATOM 835 N N . SER A 1 108 ? -2.446 -23.330 -5.195 1.00 87.62 108 SER A N 1
ATOM 836 C CA . SER A 1 108 ? -3.822 -23.840 -5.305 1.00 87.62 108 SER A CA 1
ATOM 837 C C . SER A 1 108 ? -4.494 -24.135 -3.956 1.00 87.62 108 SER A C 1
ATOM 839 O O . SER A 1 108 ? -5.708 -24.314 -3.893 1.00 87.62 108 SER A O 1
ATOM 841 N N . GLY A 1 109 ? -3.717 -24.203 -2.870 1.00 85.12 109 GLY A N 1
ATOM 842 C CA . GLY A 1 109 ? -4.202 -24.433 -1.507 1.00 85.12 109 GLY A CA 1
ATOM 843 C C 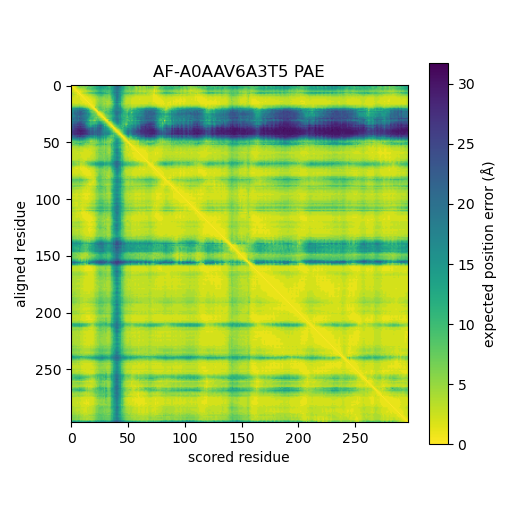. GLY A 1 109 ? -4.621 -23.172 -0.742 1.00 85.12 109 GLY A C 1
ATOM 844 O O . GLY A 1 109 ? -5.070 -23.292 0.398 1.00 85.12 109 GLY A O 1
ATOM 845 N N . ILE A 1 110 ? -4.471 -21.973 -1.316 1.00 89.38 110 ILE A N 1
ATOM 846 C CA . ILE A 1 110 ? -4.773 -20.715 -0.620 1.00 89.38 110 ILE A CA 1
ATOM 847 C C . ILE A 1 110 ? -6.289 -20.514 -0.527 1.00 89.38 110 ILE A C 1
ATOM 849 O O . ILE A 1 110 ? -6.966 -20.295 -1.528 1.00 89.38 110 ILE A O 1
ATOM 853 N N . LYS A 1 111 ? -6.818 -20.542 0.701 1.00 82.31 111 LYS A N 1
ATOM 854 C CA . LYS A 1 111 ? -8.259 -20.377 0.978 1.00 82.31 111 LYS A CA 1
ATOM 855 C C . LYS A 1 111 ? -8.641 -18.984 1.470 1.00 82.31 111 LYS A C 1
ATOM 857 O O . LYS A 1 111 ? -9.788 -18.578 1.328 1.00 82.31 111 LYS A O 1
ATOM 862 N N . SER A 1 112 ? -7.703 -18.275 2.095 1.00 85.88 112 SER A N 1
ATOM 863 C CA . SER A 1 112 ? -7.947 -16.957 2.675 1.00 85.88 112 SER A CA 1
ATOM 864 C C . SER A 1 112 ? -6.724 -16.075 2.521 1.00 85.88 112 SER A C 1
ATOM 866 O O . SER A 1 112 ? -5.605 -16.484 2.850 1.00 85.88 112 SER A O 1
ATOM 868 N N . TYR A 1 113 ? -6.950 -14.857 2.042 1.00 89.50 113 TYR A N 1
ATOM 869 C CA . TYR A 1 113 ? -5.872 -13.914 1.815 1.00 89.50 113 TYR A CA 1
ATOM 870 C C . TYR A 1 113 ? -6.274 -12.459 2.064 1.00 89.50 113 TYR A C 1
ATOM 872 O O . TYR A 1 113 ? -7.452 -12.114 2.097 1.00 89.50 113 TYR A O 1
ATOM 880 N N . SER A 1 114 ? -5.282 -11.596 2.243 1.00 89.12 114 SER A N 1
ATOM 881 C CA . SER A 1 114 ? -5.413 -10.145 2.116 1.00 89.12 114 SER A CA 1
ATOM 882 C C . SER A 1 114 ? -4.590 -9.643 0.940 1.00 89.12 114 SER A C 1
ATOM 884 O O . SER A 1 114 ? -3.719 -10.357 0.438 1.00 89.12 114 SER A O 1
ATOM 886 N N . ILE A 1 115 ? -4.879 -8.428 0.481 1.00 91.44 115 ILE A N 1
ATOM 887 C CA . ILE A 1 115 ? -4.172 -7.816 -0.643 1.00 91.44 115 ILE A CA 1
ATOM 888 C C . ILE A 1 115 ? -3.389 -6.598 -0.146 1.00 91.44 115 ILE A C 1
ATOM 890 O O . ILE A 1 115 ? -3.866 -5.809 0.663 1.00 91.44 115 ILE A O 1
ATOM 894 N N . VAL A 1 116 ? -2.172 -6.447 -0.649 1.00 93.94 116 VAL A N 1
ATOM 895 C CA . VAL A 1 116 ? -1.411 -5.203 -0.654 1.00 93.94 116 VAL A CA 1
ATOM 896 C C . VAL A 1 116 ? -1.374 -4.748 -2.107 1.00 93.94 116 VAL A C 1
ATOM 898 O O . VAL A 1 116 ? -0.735 -5.401 -2.933 1.00 93.94 116 VAL A O 1
ATOM 901 N N . LEU A 1 117 ? -2.085 -3.667 -2.428 1.00 95.56 117 LEU A N 1
ATOM 902 C CA . LEU A 1 117 ? -2.000 -3.047 -3.750 1.00 95.56 117 LEU A CA 1
ATOM 903 C C . LEU A 1 117 ? -0.762 -2.172 -3.769 1.00 95.56 117 LEU A C 1
ATOM 905 O O . LEU A 1 117 ? -0.623 -1.275 -2.942 1.00 95.56 117 LEU A O 1
ATOM 909 N N . SER A 1 118 ? 0.139 -2.440 -4.698 1.00 96.12 118 SER A N 1
ATOM 910 C CA . SER A 1 118 ? 1.411 -1.745 -4.776 1.00 96.12 118 SER A CA 1
ATOM 911 C C . SER A 1 118 ? 1.649 -1.241 -6.187 1.00 96.12 118 SER A C 1
ATOM 913 O O . SER A 1 118 ? 1.391 -1.958 -7.151 1.00 96.12 118 SER A O 1
ATOM 915 N N . ALA A 1 119 ? 2.165 -0.025 -6.319 1.00 95.75 119 ALA A N 1
ATOM 916 C CA . ALA A 1 119 ? 2.579 0.473 -7.615 1.00 95.75 119 ALA A CA 1
ATOM 917 C C . ALA A 1 119 ? 3.776 1.422 -7.557 1.00 95.75 119 ALA A C 1
ATOM 919 O O . ALA A 1 119 ? 3.989 2.126 -6.567 1.00 95.75 119 ALA A O 1
ATOM 920 N N . HIS A 1 120 ? 4.535 1.445 -8.650 1.00 93.44 120 HIS A N 1
ATOM 921 C CA . HIS A 1 120 ? 5.678 2.330 -8.872 1.00 93.44 120 HIS A CA 1
ATOM 922 C C . HIS A 1 120 ? 5.473 3.195 -10.113 1.00 93.44 120 HIS A C 1
ATOM 924 O O . HIS A 1 120 ? 4.930 2.711 -11.108 1.00 93.44 120 HIS A O 1
ATOM 930 N N . SER A 1 121 ? 5.929 4.452 -10.080 1.00 91.94 121 SER A N 1
ATOM 931 C CA . SER A 1 121 ? 5.928 5.351 -11.247 1.00 91.94 121 SER A CA 1
ATOM 932 C C . SER A 1 121 ? 4.561 5.371 -11.961 1.00 91.94 121 SER A C 1
ATOM 934 O O . SER A 1 121 ? 3.531 5.600 -11.320 1.00 91.94 121 SER A O 1
ATOM 936 N N . GLY A 1 122 ? 4.512 5.079 -13.264 1.00 90.81 122 GLY A N 1
ATOM 937 C CA . GLY A 1 122 ? 3.272 4.994 -14.046 1.00 90.81 122 GLY A CA 1
ATOM 938 C C . GLY A 1 122 ? 2.275 3.908 -13.617 1.00 90.81 122 GLY A C 1
ATOM 939 O O . GLY A 1 122 ? 1.089 4.018 -13.928 1.00 90.81 122 GLY A O 1
ATOM 940 N N . GLY A 1 123 ? 2.691 2.881 -12.869 1.00 93.12 123 GLY A N 1
ATOM 941 C CA . GLY A 1 123 ? 1.766 1.895 -12.299 1.00 93.12 123 GLY A CA 1
ATOM 942 C C . GLY A 1 123 ? 0.753 2.533 -11.341 1.00 93.12 123 GLY A C 1
ATOM 943 O O . GLY A 1 123 ? -0.372 2.046 -11.199 1.00 93.12 123 GLY A O 1
ATOM 944 N N . GLY A 1 124 ? 1.128 3.648 -10.704 1.00 95.44 124 GLY A N 1
ATOM 945 C CA . GLY A 1 124 ? 0.257 4.361 -9.777 1.00 95.44 124 GLY A CA 1
ATOM 946 C C . GLY A 1 124 ? -0.967 4.964 -10.464 1.00 95.44 124 GLY A C 1
ATOM 947 O O . GLY A 1 124 ? -2.088 4.677 -10.051 1.00 95.44 124 GLY A O 1
ATOM 948 N N . SER A 1 125 ? -0.783 5.715 -11.555 1.00 94.06 125 SER A N 1
ATOM 949 C CA . SER A 1 125 ? -1.888 6.329 -12.309 1.00 94.06 125 SER A CA 1
ATOM 950 C C . SER A 1 125 ? -2.669 5.319 -13.151 1.00 94.06 125 SER A C 1
ATOM 952 O O . SER A 1 125 ? -3.891 5.398 -13.242 1.00 94.06 125 SER A O 1
ATOM 954 N N . THR A 1 126 ? -1.987 4.341 -13.748 1.00 93.56 126 THR A N 1
ATOM 955 C CA . THR A 1 126 ? -2.624 3.376 -14.662 1.00 93.56 126 THR A CA 1
ATOM 956 C C . THR A 1 126 ? -3.404 2.273 -13.949 1.00 93.56 126 THR A C 1
ATOM 958 O O . THR A 1 126 ? -4.298 1.672 -14.557 1.00 93.56 126 THR A O 1
ATOM 961 N N . LYS A 1 127 ? -3.067 1.968 -12.686 1.00 94.69 127 LYS A N 1
ATOM 962 C CA . LYS A 1 127 ? -3.659 0.847 -11.940 1.00 94.69 127 LYS A CA 1
ATOM 963 C C . LYS A 1 127 ? -4.087 1.212 -10.536 1.00 94.69 127 LYS A C 1
ATOM 965 O O . LYS A 1 127 ? -5.276 1.128 -10.246 1.00 94.69 127 LYS A O 1
ATOM 970 N N . LEU A 1 128 ? -3.165 1.612 -9.665 1.00 95.50 128 LEU A N 1
ATOM 971 C CA . LEU A 1 128 ? -3.506 1.727 -8.247 1.00 95.50 128 LEU A CA 1
ATOM 972 C C . LEU A 1 128 ? -4.574 2.799 -7.997 1.00 95.50 128 LEU A C 1
ATOM 974 O O . LEU A 1 128 ? -5.574 2.504 -7.348 1.00 95.50 128 LEU A O 1
ATOM 978 N N . ALA A 1 129 ? -4.407 4.002 -8.547 1.00 95.56 129 ALA A N 1
ATOM 979 C CA . ALA A 1 129 ? -5.368 5.096 -8.421 1.00 95.56 129 ALA A CA 1
ATOM 980 C C . ALA A 1 129 ? -6.799 4.702 -8.859 1.00 95.56 129 ALA A C 1
ATOM 982 O O . ALA A 1 129 ? -7.724 4.840 -8.050 1.00 95.56 129 ALA A O 1
ATOM 983 N N . PRO A 1 130 ? -7.029 4.146 -10.069 1.00 93.75 130 PRO A N 1
ATOM 984 C CA . PRO A 1 130 ? -8.368 3.702 -10.453 1.00 93.75 130 PRO A CA 1
ATOM 985 C C . PRO A 1 130 ? -8.892 2.538 -9.596 1.00 93.75 130 PRO A C 1
ATOM 987 O O . PRO A 1 130 ? -10.089 2.495 -9.315 1.00 93.75 130 PRO A O 1
ATOM 990 N N . MET A 1 131 ? -8.030 1.630 -9.124 1.00 92.75 131 MET A N 1
ATOM 991 C CA . MET A 1 131 ? -8.432 0.523 -8.242 1.00 92.75 131 MET A CA 1
ATOM 992 C C . MET A 1 131 ? -8.924 1.019 -6.876 1.00 92.75 131 MET A C 1
ATOM 994 O O . MET A 1 131 ? -9.991 0.610 -6.409 1.00 92.75 131 MET A O 1
ATOM 998 N N . VAL A 1 132 ? -8.201 1.945 -6.235 1.00 91.88 132 VAL A N 1
ATOM 999 C CA . VAL A 1 132 ? -8.648 2.512 -4.950 1.00 91.88 132 VAL A CA 1
ATOM 1000 C C . VAL A 1 132 ? -9.917 3.352 -5.118 1.00 91.88 132 VAL A C 1
ATOM 1002 O O . VAL A 1 132 ? -10.806 3.283 -4.266 1.00 91.88 132 VAL A O 1
ATOM 1005 N N . ALA A 1 133 ? -10.059 4.068 -6.240 1.00 88.25 133 ALA A N 1
ATOM 1006 C CA . ALA A 1 133 ? -11.274 4.810 -6.580 1.00 88.25 133 ALA A CA 1
ATOM 1007 C C . ALA A 1 133 ? -12.487 3.887 -6.807 1.00 88.25 133 ALA A C 1
ATOM 1009 O O . ALA A 1 133 ? -13.602 4.234 -6.419 1.00 88.25 133 ALA A O 1
ATOM 1010 N N . ALA A 1 134 ? -12.268 2.691 -7.360 1.00 86.25 134 ALA A N 1
ATOM 1011 C CA . ALA A 1 134 ? -13.290 1.657 -7.535 1.00 86.25 134 ALA A CA 1
ATOM 1012 C C . ALA A 1 134 ? -13.638 0.896 -6.235 1.00 86.25 134 ALA A C 1
ATOM 1014 O O . ALA A 1 134 ? -14.484 0.001 -6.248 1.00 86.25 134 ALA A O 1
ATOM 1015 N N . GLY A 1 135 ? -13.013 1.241 -5.102 1.00 83.56 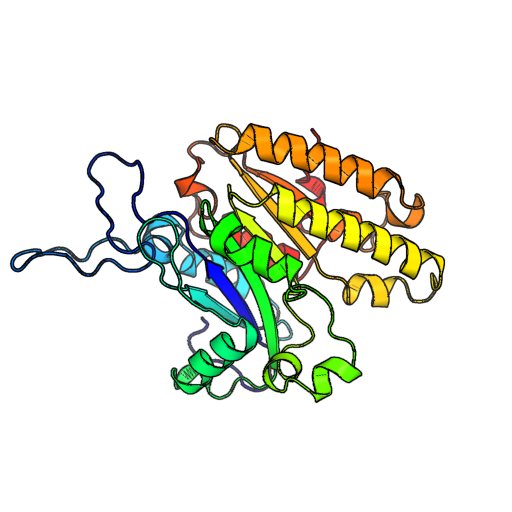135 GLY A N 1
ATOM 1016 C CA . GLY A 1 135 ? -13.277 0.606 -3.809 1.00 83.56 135 GLY A CA 1
ATOM 1017 C C . GLY A 1 135 ? -12.552 -0.728 -3.609 1.00 83.56 135 GLY A C 1
ATOM 1018 O O . GLY A 1 135 ? -12.942 -1.512 -2.741 1.00 83.56 135 GLY A O 1
ATOM 1019 N N . GLU A 1 136 ? -11.489 -0.995 -4.373 1.00 84.56 136 GLU A N 1
ATOM 1020 C CA . GLU A 1 136 ? -10.672 -2.210 -4.233 1.00 84.56 136 GLU A CA 1
ATOM 1021 C C . GLU A 1 136 ? -9.675 -2.157 -3.065 1.00 84.56 136 GLU A C 1
ATOM 1023 O O . GLU A 1 136 ? -8.985 -3.137 -2.797 1.00 84.56 136 GLU A O 1
ATOM 1028 N N . ALA A 1 137 ? -9.642 -1.043 -2.330 1.00 83.44 137 ALA A N 1
ATOM 1029 C CA . ALA A 1 137 ? -8.918 -0.865 -1.071 1.00 83.44 137 ALA A CA 1
ATOM 1030 C C . ALA A 1 137 ? -9.870 -0.450 0.065 1.00 83.44 137 ALA A C 1
ATOM 1032 O O . ALA A 1 137 ? -9.609 0.496 0.799 1.00 83.44 137 ALA A O 1
ATOM 1033 N N . GLN A 1 138 ? -11.042 -1.078 0.165 1.00 75.00 138 GLN A N 1
ATOM 1034 C CA . GLN A 1 138 ? -12.012 -0.787 1.223 1.00 75.00 138 GLN A CA 1
ATOM 1035 C C . GLN A 1 138 ? -12.594 -2.064 1.828 1.00 75.00 138 GLN A C 1
ATOM 1037 O O . GLN A 1 138 ? -12.958 -2.968 1.062 1.00 75.00 138 GLN A O 1
ATOM 1042 N N . PRO A 1 139 ? -12.784 -2.104 3.161 1.00 66.81 139 PRO A N 1
ATOM 1043 C CA . PRO A 1 139 ? -13.464 -3.203 3.826 1.00 66.81 139 PRO A CA 1
ATOM 1044 C C . PRO A 1 139 ? -14.790 -3.456 3.128 1.00 66.81 139 PRO A C 1
ATOM 1046 O O . PRO A 1 139 ? -15.627 -2.562 2.991 1.00 66.81 139 PRO A O 1
ATOM 1049 N N . ALA A 1 140 ? -14.949 -4.665 2.614 1.00 63.34 140 ALA A N 1
ATOM 1050 C CA . ALA A 1 140 ? -16.177 -5.037 1.950 1.00 63.34 140 ALA A CA 1
ATOM 1051 C C . ALA A 1 140 ? -17.259 -5.246 3.011 1.00 63.34 140 ALA A C 1
ATOM 1053 O O . ALA A 1 140 ? -17.039 -5.959 3.993 1.00 63.34 140 ALA A O 1
ATOM 1054 N N . ASP A 1 141 ? -18.430 -4.641 2.826 1.00 67.75 141 ASP A N 1
ATOM 1055 C CA . ASP A 1 141 ? -19.561 -4.959 3.688 1.00 67.75 141 ASP A CA 1
ATOM 1056 C C . ASP A 1 141 ? -20.016 -6.417 3.461 1.00 67.75 141 ASP A C 1
ATOM 1058 O O . ASP A 1 141 ? -19.819 -7.022 2.403 1.00 67.75 141 ASP A O 1
ATOM 1062 N N . ALA A 1 142 ? -20.651 -7.020 4.467 1.00 62.91 142 ALA A N 1
ATOM 1063 C CA . ALA A 1 142 ? -21.051 -8.426 4.396 1.00 62.91 142 ALA A CA 1
ATOM 1064 C C . ALA A 1 142 ? -22.054 -8.731 3.259 1.00 62.91 142 ALA A C 1
ATOM 1066 O O . ALA A 1 142 ? -22.182 -9.885 2.843 1.00 62.91 142 ALA A O 1
ATOM 1067 N N . ALA A 1 143 ? -22.785 -7.729 2.759 1.00 68.56 143 ALA A N 1
ATOM 1068 C CA . ALA A 1 143 ? -23.764 -7.899 1.689 1.00 68.56 143 ALA A CA 1
ATOM 1069 C C . ALA A 1 143 ? -23.102 -7.936 0.301 1.00 68.56 143 ALA A C 1
ATOM 1071 O O . ALA A 1 143 ? -23.526 -8.706 -0.563 1.00 68.56 143 ALA A O 1
ATOM 1072 N N . THR A 1 144 ? -22.055 -7.140 0.101 1.00 66.94 144 THR A N 1
ATOM 1073 C CA . THR A 1 144 ? -21.241 -7.090 -1.118 1.00 66.94 144 THR A CA 1
ATOM 1074 C C . THR A 1 144 ? -20.339 -8.313 -1.232 1.00 66.94 144 THR A C 1
ATOM 1076 O O . THR A 1 144 ? -20.256 -8.887 -2.316 1.00 66.94 144 THR A O 1
ATOM 1079 N N . LEU A 1 145 ? -19.781 -8.804 -0.119 1.00 69.62 145 LEU A N 1
ATOM 1080 C CA . LEU A 1 145 ? -18.998 -10.047 -0.096 1.00 69.62 145 LEU A CA 1
ATOM 1081 C C . LEU A 1 145 ? -19.783 -11.258 -0.612 1.00 69.62 145 LEU A C 1
ATOM 1083 O O . LEU A 1 145 ? -19.261 -12.053 -1.385 1.00 69.62 145 LEU A O 1
ATOM 1087 N N . LYS A 1 146 ? -21.067 -11.385 -0.256 1.00 70.38 146 LYS A N 1
ATOM 1088 C CA . LYS A 1 146 ? -21.909 -12.502 -0.728 1.00 70.38 146 LYS A CA 1
ATOM 1089 C C . LYS A 1 146 ? -22.073 -12.551 -2.250 1.00 70.38 146 LYS A C 1
ATOM 1091 O O . LYS A 1 146 ? -22.402 -13.608 -2.779 1.00 70.38 146 LYS A O 1
ATOM 1096 N N . LYS A 1 147 ? -21.895 -11.422 -2.941 1.00 77.44 147 LYS A N 1
ATOM 1097 C CA . LYS A 1 147 ? -22.091 -11.300 -4.393 1.00 77.44 147 LYS A CA 1
ATOM 1098 C C . LYS A 1 147 ? -20.801 -11.485 -5.194 1.00 77.44 147 LYS A C 1
ATOM 1100 O O . LYS A 1 147 ? -20.881 -11.648 -6.405 1.00 77.44 147 LYS A O 1
ATOM 1105 N N . ASP A 1 148 ? -19.645 -11.477 -4.534 1.00 77.44 148 ASP A N 1
ATOM 1106 C CA . ASP A 1 148 ? -18.330 -11.602 -5.161 1.00 77.44 148 ASP A CA 1
ATOM 1107 C C . ASP A 1 148 ? -17.482 -12.625 -4.379 1.00 77.44 148 ASP A C 1
ATOM 1109 O O . ASP A 1 148 ? -16.808 -12.267 -3.410 1.00 77.44 148 ASP A O 1
ATOM 1113 N N . PRO A 1 149 ? -17.517 -13.915 -4.772 1.00 79.50 149 PRO A N 1
ATOM 1114 C CA . PRO A 1 149 ? -16.761 -14.974 -4.103 1.00 79.50 149 PRO A CA 1
ATOM 1115 C C . PRO A 1 149 ? -15.248 -14.731 -4.085 1.00 79.50 149 PRO A C 1
ATOM 1117 O O . PRO A 1 149 ? -14.576 -15.138 -3.136 1.00 79.50 149 PRO A O 1
ATOM 1120 N N . ALA A 1 150 ? -14.709 -14.054 -5.106 1.00 82.06 150 ALA A N 1
ATOM 1121 C CA . ALA A 1 150 ? -13.293 -13.713 -5.165 1.00 82.06 150 ALA A CA 1
ATOM 1122 C C . ALA A 1 150 ? -12.940 -12.688 -4.092 1.00 82.06 150 ALA A C 1
ATOM 1124 O O . ALA A 1 150 ? -11.985 -12.855 -3.328 1.00 82.06 150 ALA A O 1
ATOM 1125 N N . ARG A 1 151 ? -13.776 -11.660 -3.970 1.00 81.81 151 ARG A N 1
ATOM 1126 C CA . ARG A 1 151 ? -13.658 -10.673 -2.905 1.00 81.81 151 ARG A CA 1
ATOM 1127 C C . ARG A 1 151 ? -13.985 -11.242 -1.526 1.00 81.81 151 ARG A C 1
ATOM 1129 O O . ARG A 1 151 ? -13.412 -10.750 -0.570 1.00 81.81 151 ARG A O 1
ATOM 1136 N N . ALA A 1 152 ? -14.830 -12.268 -1.404 1.00 79.81 152 ALA A N 1
ATOM 1137 C CA . ALA A 1 152 ? -15.113 -12.964 -0.141 1.00 79.81 152 ALA A CA 1
ATOM 1138 C C . ALA A 1 152 ? -13.961 -13.842 0.354 1.00 79.81 152 ALA A C 1
ATOM 1140 O O . ALA A 1 152 ? -13.764 -13.969 1.562 1.00 79.81 152 ALA A O 1
ATOM 1141 N N . ALA A 1 153 ? -13.194 -14.441 -0.561 1.00 78.88 153 ALA A N 1
ATOM 1142 C CA . ALA A 1 153 ? -11.967 -15.157 -0.213 1.00 78.88 153 ALA A CA 1
ATOM 1143 C C . ALA A 1 153 ? -10.869 -14.195 0.282 1.00 78.88 153 ALA A C 1
ATOM 1145 O O . ALA A 1 153 ? -10.028 -14.560 1.114 1.00 78.88 153 ALA A O 1
ATOM 1146 N N . SER A 1 154 ? -10.909 -12.952 -0.202 1.00 75.12 154 SER A N 1
ATOM 1147 C CA . SER A 1 154 ? -10.155 -11.841 0.361 1.00 75.12 154 SER A CA 1
ATOM 1148 C C . SER A 1 154 ? -10.820 -11.353 1.656 1.00 75.12 154 SER A C 1
ATOM 1150 O O . SER A 1 154 ? -12.031 -11.185 1.720 1.00 75.12 154 SER A O 1
ATOM 1152 N N . LYS A 1 155 ? -10.065 -11.074 2.720 1.00 68.00 155 LYS A N 1
ATOM 1153 C CA . LYS A 1 155 ? -10.624 -10.569 3.995 1.00 68.00 155 LYS A CA 1
ATOM 1154 C C . LYS A 1 155 ? -11.124 -9.110 3.948 1.00 68.00 155 LYS A C 1
ATOM 1156 O O . LYS A 1 155 ? -11.187 -8.457 4.983 1.00 68.00 155 LYS A O 1
ATOM 1161 N N . GLY A 1 156 ? -11.536 -8.626 2.776 1.00 56.75 156 GLY A N 1
ATOM 1162 C CA . GLY A 1 156 ? -12.038 -7.272 2.572 1.00 56.75 156 GLY A CA 1
ATOM 1163 C C . GLY A 1 156 ? -10.991 -6.326 1.993 1.00 56.75 156 GLY A C 1
ATOM 1164 O O . GLY A 1 156 ? -10.627 -5.360 2.645 1.00 56.75 156 GLY A O 1
ATOM 1165 N N . ALA A 1 157 ? -10.628 -6.549 0.726 1.00 64.62 157 ALA A N 1
ATOM 1166 C CA . ALA A 1 157 ? -9.882 -5.608 -0.112 1.00 64.62 157 ALA A CA 1
ATOM 1167 C C . ALA A 1 157 ? -8.413 -5.373 0.237 1.00 64.62 157 ALA A C 1
ATOM 1169 O O . ALA A 1 157 ? -7.825 -6.077 1.054 1.00 64.62 157 ALA A O 1
ATOM 1170 N N . ALA A 1 158 ? -7.774 -4.465 -0.505 1.00 67.12 158 ALA A N 1
ATOM 1171 C CA . ALA A 1 158 ? -6.396 -4.091 -0.264 1.00 67.12 158 ALA A CA 1
ATOM 1172 C C . ALA A 1 158 ? -6.262 -3.398 1.095 1.00 67.12 158 ALA A C 1
ATOM 1174 O O . ALA A 1 158 ? -6.485 -2.194 1.215 1.00 67.12 158 ALA A O 1
ATOM 1175 N N . ASP A 1 159 ? -5.890 -4.173 2.113 1.00 82.69 159 ASP A N 1
ATOM 1176 C CA . ASP A 1 159 ? -5.675 -3.701 3.485 1.00 82.69 159 ASP A CA 1
ATOM 1177 C C . ASP A 1 159 ? -4.589 -2.620 3.547 1.00 82.69 159 ASP A C 1
ATOM 1179 O O . ASP A 1 159 ? -4.527 -1.829 4.489 1.00 82.69 159 ASP A O 1
ATOM 1183 N N . LEU A 1 160 ? -3.722 -2.586 2.535 1.00 92.75 160 LEU A N 1
ATOM 1184 C CA . LEU A 1 160 ? -2.707 -1.569 2.353 1.00 92.75 160 LEU A CA 1
ATOM 1185 C C . LEU A 1 160 ? -2.566 -1.212 0.866 1.00 92.75 160 LEU A C 1
ATOM 1187 O O . LEU A 1 160 ? -2.282 -2.074 0.035 1.00 92.75 160 LEU A O 1
ATOM 1191 N N . ALA A 1 161 ? -2.702 0.076 0.559 1.00 96.38 161 ALA A N 1
ATOM 1192 C CA . ALA A 1 161 ? -2.282 0.671 -0.704 1.00 96.38 161 ALA A CA 1
ATOM 1193 C C . ALA A 1 161 ? -0.880 1.285 -0.551 1.00 96.38 161 ALA A C 1
ATOM 1195 O O . ALA A 1 161 ? -0.631 2.050 0.386 1.00 96.38 161 ALA A O 1
ATOM 1196 N N . VAL A 1 162 ? 0.033 0.962 -1.468 1.00 97.81 162 VAL A N 1
ATOM 1197 C CA . VAL A 1 162 ? 1.434 1.397 -1.442 1.00 97.81 162 VAL A CA 1
ATOM 1198 C C . VAL A 1 162 ? 1.821 2.042 -2.763 1.00 97.81 162 VAL A C 1
ATOM 1200 O O . VAL A 1 162 ? 1.730 1.411 -3.813 1.00 97.81 162 VAL A O 1
ATOM 1203 N N . LEU A 1 163 ? 2.317 3.274 -2.708 1.00 98.19 163 LEU A N 1
ATOM 1204 C CA . LEU A 1 163 ? 2.874 3.969 -3.865 1.00 98.19 163 LEU A CA 1
ATOM 1205 C C . LEU A 1 163 ? 4.357 4.266 -3.659 1.00 98.19 163 LEU A C 1
ATOM 1207 O O . LEU A 1 163 ? 4.734 4.836 -2.637 1.00 98.19 163 LEU A O 1
ATOM 1211 N N . PHE A 1 164 ? 5.171 3.949 -4.660 1.00 96.56 164 PHE A N 1
ATOM 1212 C CA . PHE A 1 164 ? 6.605 4.229 -4.696 1.00 96.56 164 PHE A CA 1
ATOM 1213 C C . PHE A 1 164 ? 6.902 5.227 -5.823 1.00 96.56 164 PHE A C 1
ATOM 1215 O O . PHE A 1 164 ? 6.784 4.850 -6.986 1.00 96.56 164 PHE A O 1
ATOM 1222 N N . ASP A 1 165 ? 7.260 6.477 -5.494 1.00 94.62 165 ASP A N 1
ATOM 1223 C CA . ASP A 1 165 ? 7.545 7.559 -6.460 1.00 94.62 165 ASP A CA 1
ATOM 1224 C C . ASP A 1 165 ? 6.609 7.505 -7.680 1.00 94.62 165 ASP A C 1
ATOM 1226 O O . ASP A 1 165 ? 7.035 7.325 -8.819 1.00 94.62 165 ASP A O 1
ATOM 1230 N N . ALA A 1 166 ? 5.306 7.533 -7.429 1.00 95.38 166 ALA A N 1
ATOM 1231 C CA . ALA A 1 166 ? 4.316 7.157 -8.420 1.00 95.38 166 ALA A CA 1
ATOM 1232 C C . ALA A 1 166 ? 3.476 8.337 -8.907 1.00 95.38 166 ALA A C 1
ATOM 1234 O O . ALA A 1 166 ? 3.184 9.285 -8.171 1.00 95.38 166 ALA A O 1
ATOM 1235 N N . GLU A 1 167 ? 3.028 8.234 -10.157 1.00 94.56 167 GLU A N 1
ATOM 1236 C CA . GLU A 1 167 ? 1.889 9.006 -10.641 1.00 94.56 167 GLU A CA 1
ATOM 1237 C C . GLU A 1 167 ? 0.599 8.556 -9.930 1.00 94.56 167 GLU A C 1
ATOM 1239 O O . GLU A 1 167 ? 0.555 7.501 -9.299 1.00 94.56 167 GLU A O 1
ATOM 1244 N N . GLY A 1 168 ? -0.477 9.342 -10.023 1.00 94.94 168 GLY A N 1
ATOM 1245 C CA . GLY A 1 168 ? -1.760 8.995 -9.393 1.00 94.94 168 GLY A CA 1
ATOM 1246 C C . GLY A 1 168 ? -1.766 9.143 -7.867 1.00 94.94 168 GLY A C 1
ATOM 1247 O O . GLY A 1 168 ? -2.731 8.748 -7.208 1.00 94.94 168 GLY A O 1
ATOM 1248 N N . ILE A 1 169 ? -0.709 9.725 -7.287 1.00 97.44 169 ILE A N 1
ATOM 1249 C CA . ILE A 1 169 ? -0.643 10.052 -5.860 1.00 97.44 169 ILE A CA 1
ATOM 1250 C C . ILE A 1 169 ? -1.725 11.065 -5.473 1.00 97.44 169 ILE A C 1
ATOM 1252 O O . ILE A 1 169 ? -2.250 10.987 -4.369 1.00 97.44 169 ILE A O 1
ATOM 1256 N N . GLU A 1 170 ? -2.101 11.971 -6.376 1.00 97.44 170 GLU A N 1
ATOM 1257 C CA . GLU A 1 170 ? -3.181 12.939 -6.182 1.00 97.44 170 GLU A CA 1
ATOM 1258 C C . GLU A 1 170 ? -4.536 12.240 -5.971 1.00 97.44 170 GLU A C 1
ATOM 1260 O O . GLU A 1 170 ? -5.192 12.455 -4.952 1.00 97.44 170 GLU A O 1
ATOM 1265 N N . ASP A 1 171 ? -4.914 11.338 -6.879 1.00 97.00 171 ASP A N 1
ATOM 1266 C CA . ASP A 1 171 ? -6.172 10.581 -6.800 1.00 97.00 171 ASP A CA 1
ATOM 1267 C C . ASP A 1 171 ? -6.178 9.611 -5.611 1.00 97.00 171 ASP A C 1
ATOM 1269 O O . ASP A 1 171 ? -7.171 9.461 -4.894 1.00 97.00 171 ASP A O 1
ATOM 1273 N N . THR A 1 172 ? -5.031 8.981 -5.350 1.00 97.00 172 THR A N 1
ATOM 1274 C CA . THR A 1 172 ? -4.864 8.105 -4.186 1.00 97.00 172 THR A CA 1
ATOM 1275 C C . THR A 1 172 ? -4.963 8.904 -2.885 1.00 97.00 172 THR A C 1
ATOM 1277 O O . THR A 1 172 ? -5.520 8.416 -1.903 1.00 97.00 172 THR A O 1
ATOM 1280 N N . MET A 1 173 ? -4.484 10.149 -2.856 1.00 97.56 173 MET A N 1
ATOM 1281 C CA . MET A 1 173 ? -4.622 11.017 -1.689 1.00 97.56 173 MET A CA 1
ATOM 1282 C C . MET A 1 173 ? -6.065 11.487 -1.494 1.00 97.56 173 MET A C 1
ATOM 1284 O O . MET A 1 173 ? -6.547 11.493 -0.361 1.00 97.56 173 MET A O 1
ATOM 1288 N N . ASP A 1 174 ? -6.794 11.810 -2.564 1.00 96.75 174 ASP A N 1
ATOM 1289 C CA . ASP A 1 174 ? -8.234 12.082 -2.478 1.00 96.75 174 ASP A CA 1
ATOM 1290 C C . ASP A 1 174 ? -8.981 10.893 -1.842 1.00 96.75 174 ASP A C 1
ATOM 1292 O O . ASP A 1 174 ? -9.715 11.069 -0.862 1.00 96.75 174 ASP A O 1
ATOM 1296 N N . TRP A 1 175 ? -8.701 9.663 -2.291 1.00 95.88 175 TRP A N 1
ATOM 1297 C CA . TRP A 1 175 ? -9.208 8.451 -1.641 1.00 95.88 175 TRP A CA 1
ATOM 1298 C C . TRP A 1 175 ? -8.801 8.365 -0.157 1.00 95.88 175 TRP A C 1
ATOM 1300 O O . TRP A 1 175 ? -9.669 8.171 0.700 1.00 95.88 175 TRP A O 1
ATOM 1310 N N . ALA A 1 176 ? -7.519 8.550 0.172 1.00 96.56 176 ALA A N 1
ATOM 1311 C CA . ALA A 1 176 ? -7.013 8.438 1.541 1.00 96.56 176 ALA A CA 1
ATOM 1312 C C . ALA A 1 176 ? -7.668 9.458 2.489 1.00 96.56 176 ALA A C 1
ATOM 1314 O O . ALA A 1 176 ? -8.086 9.107 3.594 1.00 96.56 176 ALA A O 1
ATOM 1315 N N . THR A 1 177 ? -7.834 10.712 2.059 1.00 97.25 177 THR A N 1
ATOM 1316 C CA . THR A 1 177 ? -8.501 11.740 2.875 1.00 97.25 177 THR A CA 1
ATOM 1317 C C . THR A 1 177 ? -9.983 11.437 3.110 1.00 97.25 177 THR A C 1
ATOM 1319 O O . THR A 1 177 ? -10.489 11.692 4.208 1.00 97.25 177 THR A O 1
ATOM 1322 N N . LYS A 1 178 ? -10.674 10.822 2.138 1.00 95.75 178 LYS A N 1
ATOM 1323 C CA . LYS A 1 178 ? -12.043 10.312 2.321 1.00 95.75 178 LYS A CA 1
ATOM 1324 C C . LYS A 1 178 ? -12.088 9.179 3.348 1.00 95.75 178 LYS A C 1
ATOM 1326 O O . LYS A 1 178 ? -12.981 9.191 4.197 1.00 95.75 178 LYS A O 1
ATOM 1331 N N . GLN A 1 179 ? -11.116 8.260 3.331 1.00 95.06 179 GLN A N 1
ATOM 1332 C CA . GLN A 1 179 ? -11.015 7.202 4.347 1.00 95.06 179 GLN A CA 1
ATOM 1333 C C . GLN A 1 179 ? -10.777 7.783 5.744 1.00 95.06 179 GLN A C 1
ATOM 1335 O O . GLN A 1 179 ? -11.471 7.409 6.685 1.00 95.06 179 GLN A O 1
ATOM 1340 N N . ILE A 1 180 ? -9.873 8.758 5.880 1.00 97.31 180 ILE A N 1
ATOM 1341 C CA . ILE A 1 180 ? -9.611 9.456 7.150 1.00 97.31 180 ILE A CA 1
ATOM 1342 C C . ILE A 1 180 ? -10.883 10.125 7.685 1.00 97.31 180 ILE A C 1
ATOM 1344 O O . ILE A 1 180 ? -11.198 10.005 8.869 1.00 97.31 180 ILE A O 1
ATOM 1348 N N . ALA A 1 181 ? -11.643 10.806 6.823 1.00 96.81 181 ALA A N 1
ATOM 1349 C CA . ALA A 1 181 ? -12.891 11.451 7.219 1.00 96.81 181 ALA A CA 1
ATOM 1350 C C . ALA A 1 181 ? -13.964 10.436 7.653 1.00 96.81 181 ALA A C 1
ATOM 1352 O O . ALA A 1 181 ? -14.652 10.658 8.652 1.00 96.81 181 ALA A O 1
ATOM 1353 N N . ALA A 1 182 ? -14.106 9.322 6.928 1.00 94.38 182 ALA A N 1
ATOM 1354 C CA . ALA A 1 182 ? -15.024 8.241 7.288 1.00 94.38 182 ALA A CA 1
ATOM 1355 C C . ALA A 1 182 ? -14.632 7.590 8.623 1.00 94.38 182 ALA A C 1
ATOM 1357 O O . ALA A 1 182 ? -15.483 7.392 9.491 1.00 94.38 182 ALA A O 1
ATOM 1358 N N . LEU A 1 183 ? -13.336 7.347 8.818 1.00 95.00 183 LEU A N 1
ATOM 1359 C CA . LEU A 1 183 ? -12.782 6.784 10.040 1.00 95.00 183 LEU A CA 1
ATOM 1360 C C . LEU A 1 183 ? -12.998 7.709 11.242 1.00 95.00 183 LEU A C 1
ATOM 1362 O O . LEU A 1 183 ? -13.449 7.252 12.288 1.00 95.00 183 LEU A O 1
ATOM 1366 N N . GLY A 1 184 ? -12.778 9.016 11.081 1.00 96.38 184 GLY A N 1
ATOM 1367 C CA . GLY A 1 184 ? -13.090 10.006 12.113 1.00 96.38 184 GLY A CA 1
ATOM 1368 C C . GLY A 1 184 ? -14.554 9.947 12.557 1.00 96.38 184 GLY A C 1
ATOM 1369 O O . GLY A 1 184 ? -14.828 9.905 13.754 1.00 96.38 184 GLY A O 1
ATOM 1370 N N . LYS A 1 185 ? -15.496 9.853 11.606 1.00 96.31 185 LYS A N 1
ATOM 1371 C CA . LYS A 1 185 ? -16.928 9.693 11.918 1.00 96.31 185 LYS A CA 1
ATOM 1372 C C . LYS A 1 185 ? -17.212 8.390 12.666 1.00 96.31 185 LYS A C 1
ATOM 1374 O O . LYS A 1 185 ? -17.929 8.421 13.663 1.00 96.31 185 LYS A O 1
ATOM 1379 N N . ALA A 1 186 ? -16.648 7.269 12.215 1.00 95.44 186 ALA A N 1
ATOM 1380 C CA . ALA A 1 186 ? -16.847 5.964 12.846 1.00 95.44 186 ALA A CA 1
ATOM 1381 C C . ALA A 1 186 ? -16.307 5.931 14.287 1.00 95.44 186 ALA A C 1
ATOM 1383 O O . ALA A 1 186 ? -17.002 5.482 15.196 1.00 95.44 186 ALA A O 1
ATOM 1384 N N . LEU A 1 187 ? -15.109 6.477 14.515 1.00 96.06 187 LEU A N 1
ATOM 1385 C CA . LEU A 1 187 ? -14.478 6.533 15.837 1.00 96.06 187 LEU A CA 1
ATOM 1386 C C . LEU A 1 187 ? -15.204 7.469 16.808 1.00 96.06 187 LEU A C 1
ATOM 1388 O O . LEU A 1 187 ? -15.230 7.209 18.008 1.00 96.06 187 LEU A O 1
ATOM 1392 N N . THR A 1 188 ? -15.793 8.560 16.314 1.00 95.50 188 THR A N 1
ATOM 1393 C CA . THR A 1 188 ? -16.642 9.433 17.134 1.00 95.50 188 THR A CA 1
ATOM 1394 C C . THR A 1 188 ? -17.980 8.774 17.466 1.00 95.50 188 THR A C 1
ATOM 1396 O O . THR A 1 188 ? -18.470 8.942 18.580 1.00 95.50 188 THR A O 1
ATOM 1399 N N . ALA A 1 189 ? -18.568 8.026 16.529 1.00 97.00 189 ALA A N 1
ATOM 1400 C CA . ALA A 1 189 ? -19.846 7.351 16.739 1.00 97.00 189 ALA A CA 1
ATOM 1401 C C . ALA A 1 189 ? -19.738 6.151 17.697 1.00 97.00 189 ALA A C 1
ATOM 1403 O O . ALA A 1 189 ? -20.669 5.904 18.462 1.00 97.00 189 ALA A O 1
ATOM 1404 N N . ASP A 1 190 ? -18.620 5.419 17.671 1.00 96.25 190 ASP A N 1
ATOM 1405 C CA . ASP A 1 190 ? -18.436 4.203 18.471 1.00 96.25 190 ASP A CA 1
ATOM 1406 C C . ASP A 1 190 ? -17.023 4.091 19.087 1.00 96.25 190 ASP A C 1
ATOM 1408 O O . ASP A 1 190 ? -16.240 3.193 18.754 1.00 96.25 190 ASP A O 1
ATOM 1412 N N . PRO A 1 191 ? -16.664 4.996 20.020 1.00 94.69 191 PRO A N 1
ATOM 1413 C CA . PRO A 1 191 ? -15.314 5.070 20.584 1.00 94.69 191 PRO A CA 1
ATOM 1414 C C . PRO A 1 191 ? -14.912 3.816 21.375 1.00 94.69 191 PRO A C 1
ATOM 1416 O O . PRO A 1 191 ? -13.734 3.467 21.416 1.00 94.69 191 PRO A O 1
ATOM 1419 N N . LYS A 1 192 ? -15.872 3.089 21.965 1.00 96.06 192 LYS A N 1
ATOM 1420 C CA . LYS A 1 192 ? -15.610 1.828 22.690 1.00 96.06 192 LYS A CA 1
ATOM 1421 C C . LYS A 1 192 ? -15.078 0.714 21.779 1.00 96.06 192 LYS A C 1
ATOM 1423 O O . LYS A 1 192 ? -14.391 -0.181 22.260 1.00 96.06 192 LYS A O 1
ATOM 1428 N N . ASN A 1 193 ? -15.366 0.781 20.478 1.00 95.31 193 ASN A N 1
ATOM 1429 C CA . ASN A 1 193 ? -14.9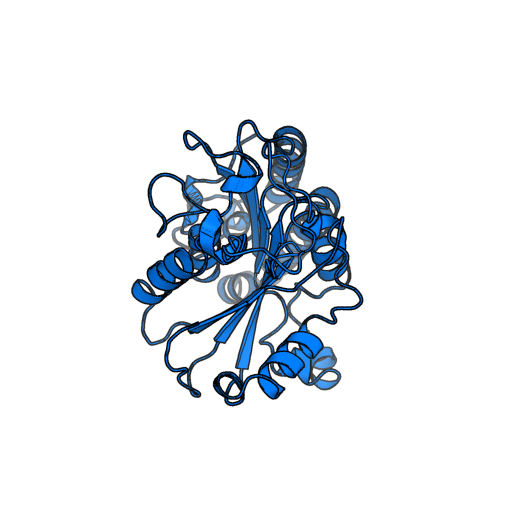05 -0.180 19.476 1.00 95.31 193 ASN A CA 1
ATOM 1430 C C . ASN A 1 193 ? -13.742 0.363 18.630 1.00 95.31 193 ASN A C 1
ATOM 1432 O O . ASN A 1 193 ? -13.389 -0.242 17.615 1.00 95.31 193 ASN A O 1
ATOM 1436 N N . ALA A 1 194 ? -13.099 1.461 19.051 1.00 93.38 194 ALA A N 1
ATOM 1437 C CA . ALA A 1 194 ? -12.044 2.132 18.291 1.00 93.38 194 ALA A CA 1
ATOM 1438 C C . ALA A 1 194 ? -10.936 1.185 17.807 1.00 93.38 194 ALA A C 1
ATOM 1440 O O . ALA A 1 194 ? -10.544 1.240 16.644 1.00 93.38 194 ALA A O 1
ATOM 1441 N N . LYS A 1 195 ? -10.483 0.253 18.656 1.00 92.12 195 LYS A N 1
ATOM 1442 C CA . LYS A 1 195 ? -9.450 -0.730 18.291 1.00 92.12 195 LYS A CA 1
ATOM 1443 C C . LYS A 1 195 ? -9.874 -1.629 17.126 1.00 92.12 195 LYS A C 1
ATOM 1445 O O . LYS A 1 195 ? -9.076 -1.873 16.228 1.00 92.12 195 LYS A O 1
ATOM 1450 N N . ALA A 1 196 ? -11.117 -2.109 17.130 1.00 91.31 196 ALA A N 1
ATOM 1451 C CA . ALA A 1 196 ? -11.646 -2.943 16.053 1.00 91.31 196 ALA A CA 1
ATOM 1452 C C . ALA A 1 196 ? -11.847 -2.130 14.765 1.00 91.31 196 ALA A C 1
ATOM 1454 O O . ALA A 1 196 ? -11.496 -2.599 13.686 1.00 91.31 196 ALA A O 1
ATOM 1455 N N . ILE A 1 197 ? -12.339 -0.892 14.890 1.00 92.50 197 ILE A N 1
ATOM 1456 C CA . ILE A 1 197 ? -12.521 0.037 13.768 1.00 92.50 197 ILE A CA 1
ATOM 1457 C C . ILE A 1 197 ? -11.173 0.332 13.089 1.00 92.50 197 ILE A C 1
ATOM 1459 O O . ILE A 1 197 ? -11.054 0.201 11.873 1.00 92.50 197 ILE A O 1
ATOM 1463 N N . LEU A 1 198 ? -10.140 0.674 13.866 1.00 93.12 198 LEU A N 1
ATOM 1464 C CA . LEU A 1 198 ? -8.790 0.935 13.357 1.00 93.12 198 LEU A CA 1
ATOM 1465 C C . LEU A 1 198 ? -8.159 -0.314 12.731 1.00 93.12 198 LEU A C 1
ATOM 1467 O O . LEU A 1 198 ? -7.548 -0.220 11.671 1.00 93.12 198 LEU A O 1
ATOM 1471 N N . ALA A 1 199 ? -8.328 -1.484 13.353 1.00 89.81 199 ALA A N 1
ATOM 1472 C CA . ALA A 1 199 ? -7.796 -2.743 12.832 1.00 89.81 199 ALA A CA 1
ATOM 1473 C C . ALA A 1 199 ? -8.438 -3.160 11.498 1.00 89.81 199 ALA A C 1
ATOM 1475 O O . ALA A 1 199 ? -7.764 -3.770 10.673 1.00 89.81 199 ALA A O 1
ATOM 1476 N N . ALA A 1 200 ? -9.715 -2.828 11.292 1.00 88.00 200 ALA A N 1
ATOM 1477 C CA . ALA A 1 200 ? -10.450 -3.113 10.063 1.00 88.00 200 ALA A CA 1
ATOM 1478 C C . ALA A 1 200 ? -10.302 -2.019 8.993 1.00 88.00 200 ALA A C 1
ATOM 1480 O O . ALA A 1 200 ? -10.903 -2.132 7.934 1.00 88.00 200 ALA A O 1
ATOM 1481 N N . SER A 1 201 ? -9.568 -0.937 9.262 1.00 90.25 201 SER A N 1
ATOM 1482 C CA . SER A 1 201 ? -9.468 0.195 8.339 1.00 90.25 201 SER A CA 1
ATOM 1483 C C . SER A 1 201 ? -8.392 -0.023 7.272 1.00 90.25 201 SER A C 1
ATOM 1485 O O . SER A 1 201 ? -7.339 -0.593 7.575 1.00 90.25 201 SER A O 1
ATOM 1487 N N . PRO A 1 202 ? -8.605 0.484 6.042 1.00 90.88 202 PRO A N 1
ATOM 1488 C CA . PRO A 1 202 ? -7.580 0.438 5.013 1.00 90.88 202 PRO A CA 1
ATOM 1489 C C . PRO A 1 202 ? -6.402 1.336 5.393 1.00 90.88 202 PRO A C 1
ATOM 1491 O O . PRO A 1 202 ? -6.548 2.320 6.127 1.00 90.88 202 PRO A O 1
ATOM 1494 N N . LYS A 1 203 ? -5.230 1.001 4.859 1.00 94.00 203 LYS A N 1
ATOM 1495 C CA . LYS A 1 203 ? -3.980 1.717 5.111 1.00 94.00 203 LYS A CA 1
ATOM 1496 C C . LYS A 1 203 ? -3.420 2.292 3.821 1.00 94.00 203 LYS A C 1
ATOM 1498 O O . LYS A 1 203 ? -3.647 1.772 2.729 1.00 94.00 203 LYS A O 1
ATOM 1503 N N . PHE A 1 204 ? -2.615 3.334 3.966 1.00 97.19 204 PHE A N 1
ATOM 1504 C CA . PHE A 1 204 ? -1.857 3.937 2.883 1.00 97.19 204 PHE A CA 1
ATOM 1505 C C . PHE A 1 204 ? -0.399 4.154 3.284 1.00 97.19 204 PHE A C 1
ATOM 1507 O O . PHE A 1 204 ? -0.109 4.652 4.383 1.00 97.19 204 PHE A O 1
ATOM 1514 N N . ARG A 1 205 ? 0.511 3.835 2.361 1.00 98.12 205 ARG A N 1
ATOM 1515 C CA . ARG A 1 205 ? 1.921 4.220 2.415 1.00 98.12 205 ARG A CA 1
ATOM 1516 C C . ARG A 1 205 ? 2.376 4.808 1.084 1.00 98.12 205 ARG A C 1
ATOM 1518 O O . ARG A 1 205 ? 2.379 4.129 0.065 1.00 98.12 205 ARG A O 1
ATOM 1525 N N . GLY A 1 206 ? 2.791 6.068 1.103 1.00 98.12 206 GLY A N 1
ATOM 1526 C CA . GLY A 1 206 ? 3.460 6.712 -0.023 1.00 98.12 206 GLY A CA 1
ATOM 1527 C C . GLY A 1 206 ? 4.940 6.896 0.278 1.00 98.12 206 GLY A C 1
ATOM 1528 O O . GLY A 1 206 ? 5.274 7.621 1.207 1.00 98.12 206 GLY A O 1
ATOM 1529 N N . TYR A 1 207 ? 5.822 6.294 -0.506 1.00 98.06 207 TYR A N 1
ATOM 1530 C CA . TYR A 1 207 ? 7.265 6.501 -0.418 1.00 98.06 207 TYR A CA 1
ATOM 1531 C C . TYR A 1 207 ? 7.723 7.363 -1.583 1.00 98.06 207 TYR A C 1
ATOM 1533 O O . TYR A 1 207 ? 7.259 7.158 -2.707 1.00 98.06 207 TYR A O 1
ATOM 1541 N N . PHE A 1 208 ? 8.641 8.292 -1.329 1.00 97.31 208 PHE A N 1
ATOM 1542 C CA . PHE A 1 208 ? 9.247 9.086 -2.392 1.00 97.31 208 PHE A CA 1
ATOM 1543 C C . PHE A 1 208 ? 10.728 9.360 -2.151 1.00 97.31 208 PHE A C 1
ATOM 1545 O O . PHE A 1 208 ? 11.146 9.527 -1.002 1.00 97.31 208 PHE A O 1
ATOM 1552 N N . ALA A 1 209 ? 11.526 9.411 -3.217 1.00 94.50 209 ALA A N 1
ATOM 1553 C CA . ALA A 1 209 ? 12.933 9.782 -3.118 1.00 94.50 209 ALA A CA 1
ATOM 1554 C C . ALA A 1 209 ? 13.055 11.296 -2.898 1.00 94.50 209 ALA A C 1
ATOM 1556 O O . ALA A 1 209 ? 12.391 12.084 -3.577 1.00 94.50 209 ALA A O 1
ATOM 1557 N N . LYS A 1 210 ? 13.917 11.717 -1.964 1.00 91.44 210 LYS A N 1
ATOM 1558 C CA . LYS A 1 210 ? 14.098 13.135 -1.602 1.00 91.44 210 LYS A CA 1
ATOM 1559 C C . LYS A 1 210 ? 14.375 14.038 -2.803 1.00 91.44 210 LYS A C 1
ATOM 1561 O O . LYS A 1 210 ? 13.711 15.060 -2.950 1.00 91.44 210 LYS A O 1
ATOM 1566 N N . ASP A 1 211 ? 15.295 13.611 -3.661 1.00 83.94 211 ASP A N 1
ATOM 1567 C CA . ASP A 1 211 ? 15.715 14.335 -4.864 1.00 83.94 211 ASP A CA 1
ATOM 1568 C C . ASP A 1 211 ? 15.087 13.738 -6.142 1.00 83.94 211 ASP A C 1
ATOM 1570 O O . ASP A 1 211 ? 15.591 13.909 -7.252 1.00 83.94 211 ASP A O 1
ATOM 1574 N N . GLY A 1 212 ? 13.988 12.988 -5.993 1.00 81.56 212 GLY A N 1
ATOM 1575 C CA . GLY A 1 212 ? 13.282 12.333 -7.092 1.00 81.56 212 GLY A CA 1
ATOM 1576 C C . GLY A 1 212 ? 12.338 13.267 -7.851 1.00 81.56 212 GLY A C 1
ATOM 1577 O O . GLY A 1 212 ? 11.816 14.243 -7.311 1.00 81.56 212 GLY A O 1
ATOM 1578 N N . ALA A 1 213 ? 12.024 12.910 -9.101 1.00 84.62 213 ALA A N 1
ATOM 1579 C CA . ALA A 1 213 ? 11.104 13.666 -9.963 1.00 84.62 213 ALA A CA 1
ATOM 1580 C C . ALA A 1 213 ? 9.687 13.850 -9.368 1.00 84.62 213 ALA A C 1
ATOM 1582 O O . ALA A 1 213 ? 8.949 14.747 -9.773 1.00 84.62 213 ALA A O 1
ATOM 1583 N N . TYR A 1 214 ? 9.311 13.022 -8.389 1.00 91.56 214 TYR A N 1
ATOM 1584 C CA . TYR A 1 214 ? 8.004 13.036 -7.730 1.00 91.56 214 TYR A CA 1
ATOM 1585 C C . TYR A 1 214 ? 7.996 13.794 -6.392 1.00 91.56 214 TYR A C 1
ATOM 1587 O O . TYR A 1 214 ? 6.923 13.990 -5.813 1.00 91.56 214 TYR A O 1
ATOM 1595 N N . ALA A 1 215 ? 9.147 14.282 -5.912 1.00 94.38 215 ALA A N 1
ATOM 1596 C CA . ALA A 1 215 ? 9.286 14.856 -4.573 1.00 94.38 215 ALA A CA 1
ATOM 1597 C C . ALA A 1 215 ? 8.333 16.031 -4.307 1.00 94.38 215 ALA A C 1
ATOM 1599 O O . ALA A 1 215 ? 7.674 16.080 -3.265 1.00 94.38 215 ALA A O 1
ATOM 1600 N N . TH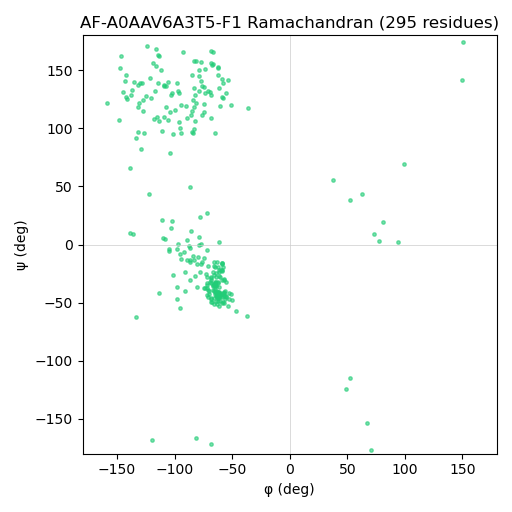R A 1 216 ? 8.184 16.955 -5.263 1.00 95.62 216 THR A N 1
ATOM 1601 C CA . THR A 1 216 ? 7.251 18.086 -5.128 1.00 95.62 216 THR A CA 1
ATOM 1602 C C . THR A 1 216 ? 5.798 17.622 -5.040 1.00 95.62 216 THR A C 1
ATOM 1604 O O . THR A 1 216 ? 5.040 18.145 -4.222 1.00 95.62 216 THR A O 1
ATOM 1607 N N . ARG A 1 217 ? 5.402 16.616 -5.832 1.00 96.31 217 ARG A N 1
ATOM 1608 C CA . ARG A 1 217 ? 4.037 16.068 -5.797 1.00 96.31 217 ARG A CA 1
ATOM 1609 C C . ARG A 1 217 ? 3.748 15.443 -4.440 1.00 96.31 217 ARG A C 1
ATOM 1611 O O . ARG A 1 217 ? 2.777 15.824 -3.792 1.00 96.31 217 ARG A O 1
ATOM 1618 N N . TYR A 1 218 ? 4.630 14.569 -3.961 1.00 97.94 218 TYR A N 1
ATOM 1619 C CA . TYR A 1 218 ? 4.470 13.925 -2.657 1.00 97.94 218 TYR A CA 1
ATOM 1620 C C . TYR A 1 218 ? 4.517 14.920 -1.498 1.00 97.94 218 TYR A C 1
ATOM 1622 O O . TYR A 1 218 ? 3.747 14.779 -0.552 1.00 97.94 218 TYR A O 1
ATOM 1630 N N . THR A 1 219 ? 5.333 15.972 -1.589 1.00 97.75 219 THR A N 1
ATOM 1631 C CA . THR A 1 219 ? 5.344 17.054 -0.594 1.00 97.75 219 THR A CA 1
ATOM 1632 C C . THR A 1 219 ? 3.996 17.773 -0.534 1.00 97.75 219 THR A C 1
ATOM 1634 O O . THR A 1 219 ? 3.467 18.013 0.552 1.00 97.75 219 THR A O 1
ATOM 1637 N N . THR A 1 220 ? 3.391 18.075 -1.686 1.00 97.94 220 THR A N 1
ATOM 1638 C CA . THR A 1 220 ? 2.040 18.654 -1.750 1.00 97.94 220 THR A CA 1
ATOM 1639 C C . THR A 1 220 ? 0.996 17.709 -1.154 1.00 97.94 220 THR A C 1
ATOM 1641 O O . THR A 1 220 ? 0.192 18.128 -0.319 1.00 97.94 220 THR A O 1
ATOM 1644 N N . GLN A 1 221 ? 1.041 16.421 -1.503 1.00 98.25 221 GLN A N 1
ATOM 1645 C CA . GLN A 1 221 ? 0.089 15.437 -0.982 1.00 98.25 221 GLN A CA 1
ATOM 1646 C C . GLN A 1 221 ? 0.283 15.166 0.519 1.00 98.25 221 GLN A C 1
ATOM 1648 O O . GLN A 1 221 ? -0.691 14.962 1.241 1.00 98.25 221 GLN A O 1
ATOM 1653 N N . ALA A 1 222 ? 1.506 15.282 1.042 1.00 98.12 222 ALA A N 1
ATOM 1654 C CA . ALA A 1 222 ? 1.768 15.227 2.478 1.00 98.12 222 ALA A CA 1
ATOM 1655 C C . ALA A 1 222 ? 1.119 16.404 3.227 1.00 98.12 222 ALA A C 1
ATOM 1657 O O . ALA A 1 222 ? 0.595 16.217 4.328 1.00 98.12 222 ALA A O 1
ATOM 1658 N N . LYS A 1 223 ? 1.076 17.605 2.628 1.00 98.38 223 LYS A N 1
ATOM 1659 C CA . LYS A 1 223 ? 0.349 18.753 3.204 1.00 98.38 223 LYS A CA 1
ATOM 1660 C C . LYS A 1 223 ? -1.158 18.498 3.231 1.00 98.38 223 LYS A C 1
ATOM 1662 O O . LYS A 1 223 ? -1.802 18.800 4.235 1.00 98.38 223 LYS A O 1
ATOM 1667 N N . MET A 1 224 ? -1.710 17.893 2.177 1.00 98.06 224 MET A N 1
ATOM 1668 C CA . MET A 1 224 ? -3.122 17.489 2.139 1.00 98.06 224 MET A CA 1
ATOM 1669 C C . MET A 1 224 ? -3.446 16.437 3.204 1.00 98.06 224 MET A C 1
ATOM 1671 O O . MET A 1 224 ? -4.420 16.596 3.943 1.00 98.06 224 MET A O 1
ATOM 1675 N N . LEU A 1 225 ? -2.598 15.415 3.348 1.00 98.38 225 LEU A N 1
ATOM 1676 C CA . LEU A 1 225 ? -2.721 14.400 4.393 1.00 98.38 225 LEU A CA 1
ATOM 1677 C C . LEU A 1 225 ? -2.710 15.032 5.792 1.00 98.38 225 LEU A C 1
ATOM 1679 O O . LEU A 1 225 ? -3.612 14.784 6.594 1.00 98.38 225 LEU A O 1
ATOM 1683 N N . LYS A 1 226 ? -1.737 15.910 6.067 1.00 97.75 226 LYS A N 1
ATOM 1684 C CA . LYS A 1 226 ? -1.627 16.649 7.335 1.00 97.75 226 LYS A CA 1
ATOM 1685 C C . LYS A 1 226 ? -2.888 17.467 7.625 1.00 97.75 226 LYS A C 1
ATOM 1687 O O . LYS A 1 226 ? -3.404 17.418 8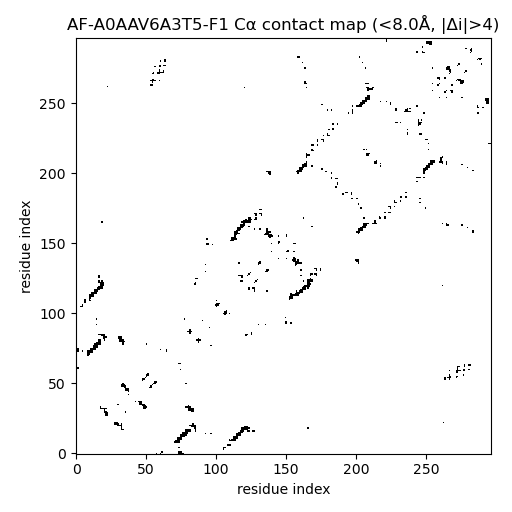.740 1.00 97.75 226 LYS A O 1
ATOM 1692 N N . ALA A 1 227 ? -3.423 18.166 6.624 1.00 98.00 227 ALA A N 1
ATOM 1693 C CA . ALA A 1 227 ? -4.655 18.940 6.757 1.00 98.00 227 ALA A CA 1
ATOM 1694 C C . ALA A 1 227 ? -5.897 18.062 7.001 1.00 98.00 227 ALA A C 1
ATOM 1696 O O . ALA A 1 227 ? -6.794 18.467 7.742 1.00 98.00 227 ALA A O 1
ATOM 1697 N N . ALA A 1 228 ? -5.968 16.865 6.410 1.00 98.19 228 ALA A N 1
ATOM 1698 C CA . ALA A 1 228 ? -7.052 15.917 6.664 1.00 98.19 228 ALA A CA 1
ATOM 1699 C C . ALA A 1 228 ? -6.996 15.362 8.097 1.00 98.19 228 ALA A C 1
ATOM 1701 O O . ALA A 1 228 ? -8.007 15.379 8.799 1.00 98.19 228 ALA A O 1
ATOM 1702 N N . LEU A 1 229 ? -5.811 14.945 8.555 1.00 97.62 229 LEU A N 1
ATOM 1703 C CA . LEU A 1 229 ? -5.595 14.430 9.911 1.00 97.62 229 LEU A CA 1
ATOM 1704 C C . LEU A 1 229 ? -5.860 15.492 10.988 1.00 97.62 229 LEU A C 1
ATOM 1706 O O . LEU A 1 229 ? -6.397 15.173 12.046 1.00 97.62 229 LEU A O 1
ATOM 1710 N N . ALA A 1 230 ? -5.549 16.764 10.717 1.00 97.25 230 ALA A N 1
ATOM 1711 C CA . ALA A 1 230 ? -5.779 17.867 11.654 1.00 97.25 230 ALA A CA 1
ATOM 1712 C C . ALA A 1 230 ? -7.257 18.054 12.050 1.00 97.25 230 ALA A C 1
ATOM 1714 O O . ALA A 1 230 ? -7.525 18.626 13.106 1.00 97.25 230 ALA A O 1
ATOM 1715 N N . LYS A 1 231 ? -8.200 17.557 11.235 1.00 97.19 231 LYS A N 1
ATOM 1716 C CA . LYS A 1 231 ? -9.652 17.630 11.482 1.00 97.19 231 LYS A CA 1
ATOM 1717 C C . LYS A 1 231 ? -10.159 16.575 12.471 1.00 97.19 231 LYS A C 1
ATOM 1719 O O . LYS A 1 231 ? -11.318 16.636 12.872 1.00 97.19 231 LYS A O 1
ATOM 1724 N N . LEU A 1 232 ? -9.335 15.589 12.821 1.00 97.06 232 LEU A N 1
ATOM 1725 C CA . LEU A 1 232 ? -9.710 14.530 13.751 1.00 97.06 232 LEU A CA 1
ATOM 1726 C C . LEU A 1 232 ? -9.638 15.016 15.209 1.00 97.06 232 LEU A C 1
ATOM 1728 O O . LEU A 1 232 ? -8.782 15.844 15.533 1.00 97.06 232 LEU A O 1
ATOM 1732 N N . PRO A 1 233 ? -10.468 14.460 16.113 1.00 94.38 233 PRO A N 1
ATOM 1733 C CA . PRO A 1 233 ? -10.285 14.632 17.552 1.00 94.38 233 PRO A CA 1
ATOM 1734 C C . PRO A 1 233 ? -8.866 14.239 17.989 1.00 94.38 233 PRO A C 1
ATOM 1736 O O . PRO A 1 233 ? -8.329 13.240 17.505 1.00 94.38 233 PRO A O 1
ATOM 1739 N N . SER A 1 234 ? -8.277 14.985 18.931 1.00 93.88 234 SER A N 1
ATOM 1740 C CA . SER A 1 234 ? -6.885 14.799 19.384 1.00 93.88 234 SER A CA 1
ATOM 1741 C C . SER A 1 234 ? -6.574 13.363 19.805 1.00 93.88 234 SER A C 1
ATOM 1743 O O . SER A 1 234 ? -5.562 12.815 19.387 1.00 93.88 234 SER A O 1
ATOM 1745 N N . GLN A 1 235 ? -7.483 12.703 20.525 1.00 93.06 235 GLN A N 1
ATOM 1746 C CA . GLN A 1 235 ? -7.332 11.305 20.956 1.00 93.06 235 GLN A CA 1
ATOM 1747 C C . GLN A 1 235 ? -7.155 10.291 19.804 1.00 93.06 235 GLN A C 1
ATOM 1749 O O . GLN A 1 235 ? -6.607 9.216 20.016 1.00 93.06 235 GLN A O 1
ATOM 1754 N N . TRP A 1 236 ? -7.596 10.624 18.585 1.00 94.81 236 TRP A N 1
ATOM 1755 C CA . TRP A 1 236 ? -7.458 9.781 17.387 1.00 94.81 236 TRP A CA 1
ATOM 1756 C C . TRP A 1 236 ? -6.373 10.273 16.422 1.00 94.81 236 TRP A C 1
ATOM 1758 O O . TRP A 1 236 ? -6.111 9.629 15.403 1.00 94.81 236 TRP A O 1
ATOM 1768 N N . ARG A 1 237 ? -5.761 11.419 16.728 1.00 94.56 237 ARG A N 1
ATOM 1769 C CA . ARG A 1 237 ? -4.799 12.133 15.884 1.00 94.56 237 ARG A CA 1
ATOM 1770 C C . ARG A 1 237 ? -3.404 12.158 16.492 1.00 94.56 237 ARG A C 1
ATOM 1772 O O . ARG A 1 237 ? -2.424 12.050 15.768 1.00 94.56 237 ARG A O 1
ATOM 1779 N N . ASP A 1 238 ? -3.296 12.377 17.792 1.00 92.56 238 ASP A N 1
ATOM 1780 C CA . ASP A 1 238 ? -2.020 12.667 18.424 1.00 92.56 238 ASP A CA 1
ATOM 1781 C C . ASP A 1 238 ? -1.228 11.369 18.624 1.00 92.56 238 ASP A C 1
ATOM 1783 O O . ASP A 1 238 ? -1.735 10.366 19.123 1.00 92.56 238 ASP A O 1
ATOM 1787 N N . LEU A 1 239 ? 0.047 11.390 18.235 1.00 88.50 239 LEU A N 1
ATOM 1788 C CA . LEU A 1 239 ? 0.948 10.229 18.263 1.00 88.50 239 LEU A CA 1
ATOM 1789 C C . LEU A 1 239 ? 1.490 9.908 19.672 1.00 88.50 239 LEU A C 1
ATOM 1791 O O . LEU A 1 239 ? 2.554 9.307 19.809 1.00 88.50 239 LEU A O 1
ATOM 1795 N N . THR A 1 240 ? 0.784 10.331 20.721 1.00 84.38 240 THR A N 1
ATOM 1796 C CA . THR A 1 240 ? 1.176 10.161 22.129 1.00 84.38 240 THR A CA 1
ATOM 1797 C C . THR A 1 240 ? 0.730 8.820 22.716 1.00 84.38 240 THR A C 1
ATOM 1799 O O . THR A 1 240 ? 1.204 8.433 23.781 1.00 84.38 240 THR A O 1
ATOM 1802 N N . SER A 1 241 ? -0.162 8.101 22.026 1.00 79.62 241 SER A N 1
ATOM 1803 C CA . SER A 1 241 ? -0.680 6.798 22.452 1.00 79.62 241 SER A CA 1
ATOM 1804 C C . SER A 1 241 ? 0.300 5.649 22.178 1.00 79.62 241 SER A C 1
ATOM 1806 O O . SER A 1 241 ? 0.982 5.628 21.149 1.00 79.62 241 SER A O 1
ATOM 1808 N N . SER A 1 242 ? 0.320 4.649 23.067 1.00 85.56 242 SER A N 1
ATOM 1809 C CA . SER A 1 242 ? 0.948 3.341 22.817 1.00 85.56 242 SER A CA 1
ATOM 1810 C C . SER A 1 242 ? 0.129 2.453 21.877 1.00 85.56 242 SER A C 1
ATOM 1812 O O . SER A 1 242 ? 0.631 1.431 21.420 1.00 85.56 242 SER A O 1
ATOM 1814 N N . ASP A 1 243 ? -1.119 2.828 21.600 1.00 90.88 243 ASP A N 1
ATOM 1815 C CA . ASP A 1 243 ? -1.982 2.168 20.628 1.00 90.88 243 ASP A CA 1
ATOM 1816 C C . ASP A 1 243 ? -1.888 2.830 19.244 1.00 90.88 243 ASP A C 1
ATOM 1818 O O . ASP A 1 243 ? -1.394 3.952 19.079 1.00 90.88 243 ASP A O 1
ATOM 1822 N N . VAL A 1 244 ? -2.403 2.117 18.240 1.00 94.69 244 VAL A N 1
ATOM 1823 C CA . VAL A 1 244 ? -2.591 2.622 16.875 1.00 94.69 244 VAL A CA 1
ATOM 1824 C C . VAL A 1 244 ? -3.555 3.809 16.899 1.00 94.69 244 VAL A C 1
ATOM 1826 O O . VAL A 1 244 ? -4.622 3.738 17.505 1.00 94.69 244 VAL A O 1
ATOM 1829 N N . VAL A 1 245 ? -3.207 4.876 16.184 1.00 95.62 245 VAL A N 1
ATOM 1830 C CA . VAL A 1 245 ? -4.081 6.029 15.911 1.00 95.62 245 VAL A CA 1
ATOM 1831 C C . VAL A 1 245 ? -4.205 6.257 14.402 1.00 95.62 245 VAL A C 1
ATOM 1833 O O . VAL A 1 245 ? -3.509 5.628 13.606 1.00 95.62 245 VAL A O 1
ATOM 1836 N N . VAL A 1 246 ? -5.099 7.148 13.963 1.00 96.94 246 VAL A N 1
ATOM 1837 C CA . VAL A 1 246 ? -5.394 7.312 12.527 1.00 96.94 246 VAL A CA 1
ATOM 1838 C C . VAL A 1 246 ? -4.154 7.658 11.682 1.00 96.94 246 VAL A C 1
ATOM 1840 O O . VAL A 1 246 ? -3.996 7.049 10.621 1.00 96.94 246 VAL A O 1
ATOM 1843 N N . PRO A 1 247 ? -3.224 8.539 12.111 1.00 96.75 247 PRO A N 1
ATOM 1844 C CA . PRO A 1 247 ? -1.998 8.784 11.345 1.00 96.75 247 PRO A CA 1
ATOM 1845 C C . PRO A 1 247 ? -1.065 7.573 11.195 1.00 96.75 247 PRO A C 1
ATOM 1847 O O . PRO A 1 247 ? -0.165 7.609 10.360 1.00 96.75 247 PRO A O 1
ATOM 1850 N N . ASP A 1 248 ? -1.229 6.507 11.984 1.00 97.25 248 ASP A N 1
ATOM 1851 C CA . ASP A 1 248 ? -0.488 5.259 11.767 1.00 97.25 248 ASP A CA 1
ATOM 1852 C C . ASP A 1 248 ? -0.990 4.487 10.555 1.00 97.25 248 ASP A C 1
ATOM 1854 O O . ASP A 1 248 ? -0.233 3.752 9.924 1.00 97.25 248 ASP A O 1
ATOM 1858 N N . LEU A 1 249 ? -2.245 4.677 10.164 1.00 96.75 249 LEU A N 1
ATOM 1859 C CA . LEU A 1 249 ? -2.819 3.994 9.011 1.00 96.75 249 LEU A CA 1
ATOM 1860 C C . LEU A 1 249 ? -2.462 4.689 7.693 1.00 96.75 249 LEU A C 1
ATOM 1862 O O . LEU A 1 249 ? -2.337 4.012 6.678 1.00 96.75 249 LEU A O 1
ATOM 1866 N N . PHE A 1 250 ? -2.213 6.001 7.702 1.00 97.50 250 PHE A N 1
ATOM 1867 C CA . PHE A 1 250 ? -1.970 6.798 6.494 1.00 97.50 250 PHE A CA 1
ATOM 1868 C C . PHE A 1 250 ? -0.677 7.597 6.623 1.00 97.50 250 PHE A C 1
ATOM 1870 O O . PHE A 1 250 ? -0.590 8.510 7.445 1.00 97.50 250 PHE A O 1
ATOM 1877 N N . ARG A 1 251 ? 0.325 7.286 5.793 1.00 97.00 251 ARG A N 1
ATOM 1878 C CA . ARG A 1 251 ? 1.645 7.917 5.904 1.00 97.00 251 ARG A CA 1
ATOM 1879 C C . ARG A 1 251 ? 2.284 8.178 4.546 1.00 97.00 251 ARG A C 1
ATOM 1881 O O . ARG A 1 251 ? 2.210 7.347 3.644 1.00 97.00 251 ARG A O 1
ATOM 1888 N N . ILE A 1 252 ? 2.943 9.328 4.436 1.00 98.25 252 ILE A N 1
ATOM 1889 C CA . ILE A 1 252 ? 3.919 9.620 3.385 1.00 98.25 252 ILE A CA 1
ATOM 1890 C C . ILE A 1 252 ? 5.306 9.641 4.028 1.00 98.25 252 ILE A C 1
ATOM 1892 O O . ILE A 1 252 ? 5.474 10.183 5.121 1.00 98.25 252 ILE A O 1
ATOM 1896 N N . ILE A 1 253 ? 6.278 9.022 3.366 1.00 97.88 253 ILE A N 1
ATOM 1897 C CA . ILE A 1 253 ? 7.629 8.778 3.862 1.00 97.88 253 ILE A CA 1
ATOM 1898 C C . ILE A 1 253 ? 8.607 9.230 2.786 1.00 97.88 253 ILE A C 1
ATOM 1900 O O . ILE A 1 253 ? 8.588 8.737 1.658 1.00 97.88 253 ILE A O 1
ATOM 1904 N N . GLN A 1 254 ? 9.478 10.162 3.152 1.00 96.62 254 GLN A N 1
ATOM 1905 C CA . GLN A 1 254 ? 10.616 10.523 2.322 1.00 96.62 254 GLN A CA 1
ATOM 1906 C C . GLN A 1 254 ? 11.735 9.511 2.563 1.00 96.62 254 GLN A C 1
ATOM 1908 O O . GLN A 1 254 ? 12.113 9.248 3.706 1.00 96.62 254 GLN A O 1
ATOM 1913 N N . VAL A 1 255 ? 12.269 8.941 1.491 1.00 94.19 255 VAL A N 1
ATOM 1914 C CA . VAL A 1 255 ? 13.443 8.075 1.540 1.00 94.19 255 VAL A CA 1
ATOM 1915 C C . VAL A 1 255 ? 14.665 8.932 1.232 1.00 94.19 255 VAL A C 1
ATOM 1917 O O . VAL A 1 255 ? 14.943 9.258 0.080 1.00 94.19 255 VAL A O 1
ATOM 1920 N N . ASP A 1 256 ? 15.368 9.320 2.295 1.00 89.94 256 ASP A N 1
ATOM 1921 C CA . ASP A 1 256 ? 16.605 10.103 2.252 1.00 89.94 256 ASP A CA 1
ATOM 1922 C C . ASP A 1 256 ? 17.798 9.179 2.526 1.00 89.94 256 ASP A C 1
ATOM 1924 O O . ASP A 1 256 ? 18.281 9.052 3.651 1.00 89.94 256 ASP A O 1
ATOM 1928 N N . ARG A 1 257 ? 18.203 8.427 1.499 1.00 84.44 257 ARG A N 1
ATOM 1929 C CA . ARG A 1 257 ? 19.360 7.525 1.544 1.00 84.44 257 ARG A CA 1
ATOM 1930 C C . ARG A 1 257 ? 20.262 7.836 0.358 1.00 84.44 257 ARG A C 1
ATOM 1932 O O . ARG A 1 257 ? 19.777 8.041 -0.754 1.00 84.44 257 ARG A O 1
ATOM 1939 N N . THR A 1 258 ? 21.574 7.842 0.577 1.00 81.75 258 THR A N 1
ATOM 1940 C CA . THR A 1 258 ? 22.551 8.076 -0.492 1.00 81.75 258 THR A CA 1
ATOM 1941 C C . THR A 1 258 ? 22.351 7.081 -1.635 1.00 81.75 258 THR A C 1
ATOM 1943 O O . THR A 1 258 ? 22.261 5.876 -1.411 1.00 81.75 258 THR A O 1
ATOM 1946 N N . GLY A 1 259 ? 22.280 7.588 -2.867 1.00 78.50 259 GLY A N 1
ATOM 1947 C CA . GLY A 1 259 ? 22.090 6.762 -4.062 1.00 78.50 259 GLY A CA 1
ATOM 1948 C C . GLY A 1 259 ? 20.654 6.280 -4.294 1.00 78.50 259 GLY A C 1
ATOM 1949 O O . GLY A 1 259 ? 20.422 5.563 -5.264 1.00 78.50 259 GLY A O 1
ATOM 1950 N N . VAL A 1 260 ? 19.683 6.674 -3.460 1.00 85.69 260 VAL A N 1
ATOM 1951 C CA . VAL A 1 260 ? 18.267 6.395 -3.723 1.00 85.69 260 VAL A CA 1
ATOM 1952 C C . VAL A 1 260 ? 17.671 7.483 -4.612 1.00 85.69 260 VAL A C 1
ATOM 1954 O O . VAL A 1 260 ? 17.485 8.622 -4.193 1.00 85.69 260 VAL A O 1
ATOM 1957 N N . GLY A 1 261 ? 17.345 7.094 -5.842 1.00 87.00 261 GLY A N 1
ATOM 1958 C CA . GLY A 1 261 ? 16.532 7.865 -6.780 1.00 87.00 261 GLY A CA 1
ATOM 1959 C C . GLY A 1 261 ? 15.264 7.108 -7.177 1.00 87.00 261 GLY A C 1
ATOM 1960 O O . GLY A 1 261 ? 14.944 6.070 -6.600 1.00 87.00 261 GLY A O 1
ATOM 1961 N N . HIS A 1 262 ? 14.582 7.607 -8.210 1.00 87.56 262 HIS A N 1
ATOM 1962 C CA . HIS A 1 262 ? 13.296 7.083 -8.683 1.00 87.56 262 HIS A CA 1
ATOM 1963 C C . HIS A 1 262 ? 13.278 5.560 -8.900 1.00 87.56 262 HIS A C 1
ATOM 1965 O O . HIS A 1 262 ? 12.373 4.878 -8.425 1.00 87.56 262 HIS A O 1
ATOM 1971 N N . GLU A 1 263 ? 14.290 5.021 -9.586 1.00 83.38 263 GLU A N 1
ATOM 1972 C CA . GLU A 1 263 ? 14.356 3.594 -9.940 1.00 83.38 263 GLU A CA 1
ATOM 1973 C C . GLU A 1 263 ? 14.903 2.705 -8.811 1.00 83.38 263 GLU A C 1
ATOM 1975 O O . GLU A 1 263 ? 14.743 1.491 -8.852 1.00 83.38 263 GLU A O 1
ATOM 1980 N N . HIS A 1 264 ? 15.507 3.294 -7.774 1.00 83.88 264 HIS A N 1
ATOM 1981 C CA . HIS A 1 264 ? 16.102 2.559 -6.649 1.00 83.88 264 HIS A CA 1
ATOM 1982 C C . HIS A 1 264 ? 15.321 2.728 -5.340 1.00 83.88 264 HIS A C 1
ATOM 1984 O O . HIS A 1 264 ? 15.765 2.268 -4.290 1.00 83.88 264 HIS A O 1
ATOM 1990 N N . LEU A 1 265 ? 14.167 3.401 -5.379 1.00 88.75 265 LEU A N 1
ATOM 1991 C CA . LEU A 1 265 ? 13.369 3.715 -4.195 1.00 88.75 265 LEU A CA 1
ATOM 1992 C C . LEU A 1 265 ? 12.887 2.462 -3.454 1.00 88.75 265 LEU A C 1
ATOM 1994 O O . LEU A 1 265 ? 12.873 2.439 -2.222 1.00 88.75 265 LEU A O 1
ATOM 1998 N N . ILE A 1 266 ? 12.467 1.446 -4.210 1.00 90.12 266 ILE A N 1
ATOM 1999 C CA . ILE A 1 266 ? 11.884 0.218 -3.660 1.00 90.12 266 ILE A CA 1
ATOM 2000 C C . ILE A 1 266 ? 12.954 -0.622 -2.973 1.00 90.12 266 ILE A C 1
ATOM 2002 O O . ILE A 1 266 ? 12.733 -1.110 -1.863 1.00 90.12 266 ILE A O 1
ATOM 2006 N N . GLY A 1 267 ? 14.100 -0.769 -3.633 1.00 84.75 267 GLY A N 1
ATOM 2007 C CA . GLY A 1 267 ? 15.259 -1.492 -3.136 1.00 84.75 267 GLY A CA 1
ATOM 2008 C C . GLY A 1 267 ? 16.133 -0.678 -2.185 1.00 84.75 267 GLY A C 1
ATOM 2009 O O . GLY A 1 267 ? 15.778 0.384 -1.659 1.00 84.75 267 GLY A O 1
ATOM 2010 N N . SER A 1 268 ? 17.325 -1.206 -1.957 1.00 80.44 268 SER A N 1
ATOM 2011 C CA . SER A 1 268 ? 18.399 -0.546 -1.232 1.00 80.44 268 SER A CA 1
ATOM 2012 C C . SER A 1 268 ? 19.709 -0.904 -1.906 1.00 80.44 268 SER A C 1
ATOM 2014 O O . SER A 1 268 ? 20.025 -2.078 -2.079 1.00 80.44 268 SER A O 1
ATOM 2016 N N . THR A 1 269 ? 20.481 0.118 -2.258 1.00 74.50 269 THR A N 1
ATOM 2017 C CA . THR A 1 269 ? 21.814 -0.037 -2.852 1.00 74.50 269 THR A CA 1
ATOM 2018 C C . THR A 1 269 ? 22.874 -0.423 -1.816 1.00 74.50 269 THR A C 1
ATOM 2020 O O . THR A 1 269 ? 23.959 -0.859 -2.186 1.00 74.50 269 THR A O 1
ATOM 2023 N N . ALA A 1 270 ? 22.570 -0.278 -0.520 1.00 82.38 270 ALA A N 1
ATOM 2024 C CA . ALA A 1 270 ? 23.484 -0.586 0.580 1.00 82.38 270 ALA A CA 1
ATOM 2025 C C . ALA A 1 270 ? 23.236 -1.970 1.205 1.00 82.38 270 ALA A C 1
ATOM 2027 O O . ALA A 1 270 ? 24.180 -2.648 1.602 1.00 82.38 270 ALA A O 1
ATOM 2028 N N . ASN A 1 271 ? 21.972 -2.396 1.301 1.00 87.50 271 ASN A N 1
ATOM 2029 C CA . ASN A 1 271 ? 21.595 -3.690 1.869 1.00 87.50 271 ASN A CA 1
ATOM 2030 C C . ASN A 1 271 ? 20.337 -4.230 1.187 1.00 87.50 271 ASN A C 1
ATOM 2032 O O . ASN A 1 271 ? 19.236 -3.778 1.479 1.00 87.50 271 ASN A O 1
ATOM 2036 N N . VAL A 1 272 ? 20.493 -5.259 0.355 1.00 87.19 272 VAL A N 1
ATOM 2037 C CA . VAL A 1 272 ? 19.416 -5.874 -0.444 1.00 87.19 272 VAL A CA 1
ATOM 2038 C C . VAL A 1 272 ? 18.239 -6.429 0.376 1.00 87.19 272 VAL A C 1
ATOM 2040 O O . VAL A 1 272 ? 17.180 -6.706 -0.174 1.00 87.19 272 VAL A O 1
ATOM 2043 N N . LYS A 1 273 ? 18.406 -6.611 1.693 1.00 90.56 273 LYS A N 1
ATOM 2044 C CA . LYS A 1 273 ? 17.343 -7.061 2.611 1.00 90.56 273 LYS A CA 1
ATOM 2045 C C . LYS A 1 273 ? 16.450 -5.924 3.116 1.00 90.56 273 LYS A C 1
ATOM 2047 O O . LYS A 1 273 ? 15.440 -6.188 3.762 1.00 90.56 273 LYS A O 1
ATOM 2052 N N . GLU A 1 274 ? 16.829 -4.681 2.851 1.00 89.12 274 GLU A N 1
ATOM 2053 C CA . GLU A 1 274 ? 16.130 -3.472 3.276 1.00 89.12 274 GLU A CA 1
ATOM 2054 C C . GLU A 1 274 ? 15.560 -2.724 2.067 1.00 89.12 274 GLU A C 1
ATOM 2056 O O . GLU A 1 274 ? 16.006 -2.899 0.934 1.00 89.12 274 GLU A O 1
ATOM 2061 N N . GLY A 1 275 ? 14.605 -1.828 2.311 1.00 91.56 275 GLY A N 1
ATOM 2062 C CA . GLY A 1 275 ? 13.988 -1.023 1.264 1.00 91.56 275 GLY A CA 1
ATOM 2063 C C . GLY A 1 275 ? 12.549 -0.651 1.588 1.00 91.56 275 GLY A C 1
ATOM 2064 O O . GLY A 1 275 ? 11.976 -1.094 2.587 1.00 91.56 275 GLY A O 1
ATOM 2065 N N . ALA A 1 276 ? 11.963 0.182 0.730 1.00 94.88 276 ALA A N 1
ATOM 2066 C CA . ALA A 1 276 ? 10.611 0.686 0.933 1.00 94.88 276 ALA A CA 1
ATOM 2067 C C . ALA A 1 276 ? 9.554 -0.433 0.862 1.00 94.88 276 ALA A C 1
ATOM 2069 O O . ALA A 1 276 ? 8.507 -0.327 1.501 1.00 94.88 276 ALA A O 1
ATOM 2070 N N . LEU A 1 277 ? 9.822 -1.531 0.141 1.00 94.88 277 LEU A N 1
ATOM 2071 C CA . LEU A 1 277 ? 8.953 -2.710 0.165 1.00 94.88 277 LEU A CA 1
ATOM 2072 C C . LEU A 1 277 ? 8.984 -3.399 1.533 1.00 94.88 277 LEU A C 1
ATOM 2074 O O . LEU A 1 277 ? 7.924 -3.675 2.096 1.00 94.88 277 LEU A O 1
ATOM 2078 N N . ALA A 1 278 ? 10.174 -3.667 2.077 1.00 94.44 278 ALA A N 1
ATOM 2079 C CA . ALA A 1 278 ? 10.318 -4.256 3.409 1.00 94.44 278 ALA A CA 1
ATOM 2080 C C . ALA A 1 278 ? 9.637 -3.383 4.480 1.00 94.44 278 ALA A C 1
ATOM 2082 O O . ALA A 1 278 ? 8.905 -3.900 5.332 1.00 94.44 278 ALA A O 1
ATOM 2083 N N . ASP A 1 279 ? 9.803 -2.062 4.380 1.00 95.38 279 ASP A N 1
ATOM 2084 C CA . ASP A 1 279 ? 9.134 -1.085 5.241 1.00 95.38 279 ASP A CA 1
ATOM 2085 C C . ASP A 1 279 ? 7.607 -1.197 5.149 1.00 95.38 279 ASP A C 1
ATOM 2087 O O . ASP A 1 279 ? 6.929 -1.329 6.170 1.00 95.38 279 ASP A O 1
ATOM 2091 N N . ALA A 1 280 ? 7.057 -1.208 3.930 1.00 96.06 280 ALA A N 1
ATOM 2092 C CA . ALA A 1 280 ? 5.617 -1.289 3.699 1.00 96.06 280 ALA A CA 1
ATOM 2093 C C . ALA A 1 280 ? 5.023 -2.608 4.212 1.00 96.06 280 ALA A C 1
ATOM 2095 O O . ALA A 1 280 ? 3.960 -2.624 4.836 1.00 96.06 280 ALA A O 1
ATOM 2096 N N . LEU A 1 281 ? 5.716 -3.728 3.990 1.00 94.56 281 LEU A N 1
ATOM 2097 C CA . LEU A 1 281 ? 5.280 -5.043 4.460 1.00 94.56 281 LEU A CA 1
ATOM 2098 C C . LEU A 1 281 ? 5.357 -5.173 5.981 1.00 94.56 281 LEU A C 1
ATOM 2100 O O . LEU A 1 281 ? 4.512 -5.855 6.569 1.00 94.56 281 LEU A O 1
ATOM 2104 N N . THR A 1 282 ? 6.320 -4.511 6.616 1.00 94.25 282 THR A N 1
ATOM 2105 C CA . THR A 1 282 ? 6.399 -4.415 8.078 1.00 94.25 282 THR A CA 1
ATOM 2106 C C . THR A 1 282 ? 5.241 -3.568 8.609 1.00 94.25 282 THR A C 1
ATOM 2108 O O . THR A 1 282 ? 4.469 -4.040 9.447 1.00 94.25 282 THR A O 1
ATOM 2111 N N . ALA A 1 283 ? 5.022 -2.385 8.026 1.00 93.62 283 ALA A N 1
ATOM 2112 C CA . ALA A 1 283 ? 3.927 -1.479 8.375 1.00 93.62 283 ALA A CA 1
ATOM 2113 C C . ALA A 1 283 ? 2.528 -2.085 8.146 1.00 93.62 283 ALA A C 1
ATOM 2115 O O . ALA A 1 283 ? 1.553 -1.738 8.816 1.00 93.62 283 ALA A O 1
ATOM 2116 N N . SER A 1 284 ? 2.411 -3.028 7.206 1.00 91.00 284 SER A N 1
ATOM 2117 C CA . SER A 1 284 ? 1.160 -3.746 6.960 1.00 91.00 284 SER A CA 1
ATOM 2118 C C . SER A 1 284 ? 0.705 -4.573 8.172 1.00 91.00 284 SER A C 1
ATOM 2120 O O . SER A 1 284 ? -0.501 -4.681 8.411 1.00 91.00 284 SER A O 1
ATOM 2122 N N . LEU A 1 285 ? 1.653 -5.109 8.952 1.00 89.00 285 LEU A N 1
ATOM 2123 C CA . LEU A 1 285 ? 1.394 -5.885 10.166 1.00 89.00 285 LEU A CA 1
ATOM 2124 C C . LEU A 1 285 ? 1.358 -5.008 11.412 1.00 89.00 285 LEU A C 1
ATOM 2126 O O . LEU A 1 285 ? 0.503 -5.211 12.272 1.00 89.00 285 LEU A O 1
ATOM 2130 N N . ASP A 1 286 ? 2.266 -4.040 11.483 1.00 92.31 286 ASP A N 1
ATOM 2131 C CA . ASP A 1 286 ? 2.353 -3.073 12.567 1.00 92.31 286 ASP A CA 1
ATOM 2132 C C . ASP A 1 286 ? 2.351 -1.645 11.997 1.00 92.31 286 ASP A C 1
ATOM 2134 O O . ASP A 1 286 ? 3.405 -1.128 11.622 1.00 92.31 286 ASP A O 1
ATOM 2138 N N . PRO A 1 287 ? 1.186 -0.971 11.948 1.00 93.62 287 PRO A N 1
ATOM 2139 C CA . PRO A 1 287 ? 1.080 0.396 11.434 1.00 93.62 287 PRO A CA 1
ATOM 2140 C C . PRO A 1 287 ? 1.943 1.428 12.184 1.00 93.62 287 PRO A C 1
ATOM 2142 O O . PRO A 1 287 ? 2.157 2.536 11.681 1.00 93.62 287 PRO A O 1
ATOM 2145 N N . MET A 1 288 ? 2.431 1.091 13.381 1.00 94.88 288 MET A N 1
ATOM 2146 C CA . MET A 1 288 ? 3.289 1.956 14.189 1.00 94.88 288 MET A CA 1
ATOM 2147 C C . MET A 1 288 ? 4.776 1.813 13.840 1.00 94.88 288 MET A C 1
ATOM 2149 O O . MET A 1 288 ? 5.554 2.700 14.194 1.00 94.88 288 MET A O 1
ATOM 2153 N N . ALA A 1 289 ? 5.175 0.760 13.115 1.00 94.38 289 ALA A N 1
ATOM 2154 C CA . ALA A 1 289 ? 6.579 0.434 12.840 1.00 94.38 289 ALA A CA 1
ATOM 2155 C C . ALA A 1 289 ? 7.357 1.569 12.150 1.00 94.38 289 ALA A C 1
ATOM 2157 O O . ALA A 1 289 ? 8.556 1.733 12.362 1.00 94.38 289 ALA A O 1
ATOM 2158 N N . ASP A 1 290 ? 6.676 2.389 11.349 1.00 94.19 290 ASP A N 1
ATOM 2159 C CA . ASP A 1 290 ? 7.251 3.537 10.646 1.00 94.19 290 ASP A CA 1
ATOM 2160 C C . ASP A 1 290 ? 6.750 4.893 11.177 1.00 94.19 290 ASP A C 1
ATOM 2162 O O . ASP A 1 290 ? 6.871 5.916 10.499 1.00 94.19 290 ASP A O 1
ATOM 2166 N N . ARG A 1 291 ? 6.233 4.942 12.416 1.00 93.38 291 ARG A N 1
ATOM 2167 C CA . ARG A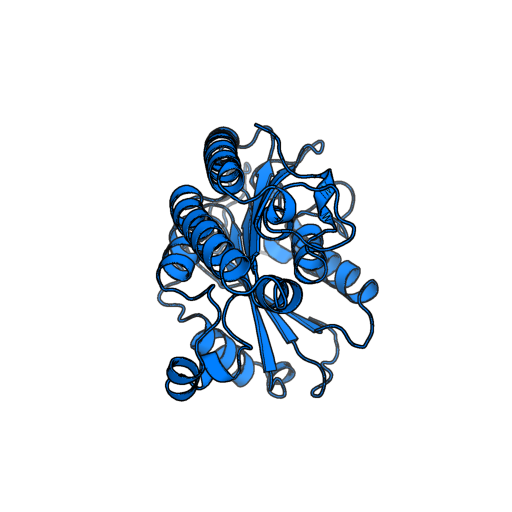 1 291 ? 5.710 6.170 13.046 1.00 93.38 291 ARG A CA 1
ATOM 2168 C C . ARG A 1 291 ? 6.730 7.304 13.081 1.00 93.38 291 ARG A C 1
ATOM 2170 O O . ARG A 1 291 ? 6.397 8.431 12.722 1.00 93.38 291 ARG A O 1
ATOM 2177 N N . GLY A 1 292 ? 7.977 7.001 13.438 1.00 92.31 292 GLY A N 1
ATOM 2178 C CA . GLY A 1 292 ? 9.068 7.981 13.486 1.00 92.31 292 GLY A CA 1
ATOM 2179 C C . GLY A 1 292 ? 9.579 8.449 12.117 1.00 92.31 292 GLY A C 1
ATOM 2180 O O . GLY A 1 292 ? 10.440 9.319 12.064 1.00 92.31 292 GLY A O 1
ATOM 2181 N N . ARG A 1 293 ? 9.074 7.881 11.013 1.00 93.62 293 ARG A N 1
ATOM 2182 C CA . ARG A 1 293 ? 9.540 8.157 9.642 1.00 93.62 293 ARG A CA 1
ATOM 2183 C C . ARG A 1 293 ? 8.549 8.977 8.819 1.00 93.62 293 ARG A C 1
ATOM 2185 O O . ARG A 1 293 ? 8.764 9.179 7.626 1.00 93.62 293 ARG A O 1
ATOM 2192 N N . ALA A 1 294 ? 7.451 9.423 9.429 1.00 92.00 294 ALA A N 1
ATOM 2193 C CA . ALA A 1 294 ? 6.472 10.264 8.758 1.00 92.00 294 ALA A CA 1
ATOM 2194 C C . ALA A 1 294 ? 7.134 11.551 8.242 1.00 92.00 294 ALA A C 1
ATOM 2196 O O . ALA A 1 294 ? 7.760 12.292 9.000 1.00 92.00 294 ALA A O 1
ATOM 2197 N N . PHE A 1 295 ? 6.970 11.824 6.951 1.00 94.88 295 PHE A N 1
ATOM 2198 C CA . PHE A 1 295 ? 7.435 13.067 6.361 1.00 94.88 295 PHE A CA 1
ATOM 2199 C C . PHE A 1 295 ? 6.599 14.241 6.885 1.00 94.88 295 PHE A C 1
ATOM 2201 O O . PHE A 1 295 ? 5.367 14.203 6.838 1.00 94.88 295 PHE A O 1
ATOM 2208 N N . ASN A 1 296 ? 7.269 15.286 7.375 1.00 88.69 296 ASN A N 1
ATOM 2209 C CA . ASN A 1 296 ? 6.635 16.511 7.852 1.00 88.69 296 ASN A CA 1
ATOM 2210 C C . ASN A 1 296 ? 6.963 17.663 6.880 1.00 88.69 296 ASN A C 1
ATOM 2212 O O . ASN A 1 296 ? 8.065 18.207 6.964 1.00 88.69 296 ASN A O 1
ATOM 2216 N N . PRO A 1 297 ? 6.050 17.980 5.942 1.00 84.50 297 PRO A N 1
ATOM 2217 C CA . PRO A 1 297 ? 6.252 18.983 4.896 1.00 84.50 297 PRO A CA 1
ATOM 2218 C C . PRO A 1 297 ? 6.086 20.431 5.376 1.00 84.50 297 PRO A C 1
ATOM 2220 O O . PRO A 1 297 ? 5.520 20.647 6.479 1.00 84.50 297 PRO A O 1
#

pLDDT: mean 85.5, std 14.27, range [34.0, 98.38]

Secondary structure (DSSP, 8-state):
--SS--TTS-EEEEEEE---SS--STT---SBSS-----STT--SPPP-IIIIIS-HHHHHHHHHHHS-TTSPEEEEEEE--BTTTB-----HHHHHHHHHHHSGGGTT---EEEEEEEETHHIIIIIHHHHHTTTTSPPPHHHHTT-HHHHHEEEEEEEEEEES-TTHHHHHHHHHHHHHHHHHHHHH-GGGHHHHHHTS-EEEEEEETTSTTHHHHHHHHHHHHHHHTTS-HHHH-TT-SS--HHHHEEEEEE--TT--GGGSSS-SS-TT-SHHHHHHHHHH-TTTTGGG----

Mean predicted aligned error: 6.29 Å

Nearest PDB structures (foldseek):
  2xkb-assembly9_J  TM=3.692E-01  e=2.506E+00  Bacillus thuringiensis serovar israelensis
  2xkb-assembly5_C  TM=3.467E-01  e=4.565E+00  Bacillus thuringiensis serovar israelensis
  7b73-assembly1_D  TM=2.614E-01  e=4.847E+00  gamma proteobacterium HTCC2207
  2xkb-assembly10_K  TM=3.414E-01  e=9.951E+00  Bacillus thuringiensis serovar israelensis

Sequence (297 aa):
MPDKLDADRPVQVVLHFHGWGFRQEKGVKDPYAGYLVASGRTASKKGDVRDVDLEHWEQQISAVVAARSAKQPQIVAILVQGRGKSEFGNVPTYGYVQEVFGKVPALSGIKSYSIVLSAHSGGGSTKLAPMVAAGEAQPADAATLKKDPARAASKGAADLAVLFDAEGIEDTMDWATKQIAALGKALTADPKNAKAILAASPKFRGYFAKDGAYATRYTTQAKMLKAALAKLPSQWRDLTSSDVVVPDLFRIIQVDRTGVGHEHLIGSTANVKEGALADALTASLDPMADRGRAFNP

Foldseek 3Di:
DPPADDLVAAAEEEEEQEAFQDDPDPPDHGQKQAADPDPDPDDPDGDDGLCCRQLLVVLQLVLLVVVDDPRHHRYDYDYQIAGGGRHRDDCPPLVNVVVVLVVDVSNVSHQAYAYAYEYAASSQVVPLLVCLVVLQQAADDPVRLVVDVSCVSYRGHNLEYEYALYPNLVSVLVSLLVLLVVLLVVCVVCVVCNQVSLVRGRAYEYEYECPEPSNVVLVVSLVSVVVSLVPHDCVQRPPPDPDDHSVLRYAYFYDHDPPDYRSNQSADPVDRNDHPVSVRSVCSVPSCSCVVGGDDD